Protein AF-M8BYV3-F1 (afdb_monomer_lite)

Organism: Aegilops tauschii (NCBI:txid37682)

Sequence (217 aa):
MEARWILVLAGGRVHLPELHNQEVLALTSEGLLVVLDWPRSTEVRLLNPLTRHLTQLPPLTALVSHQGNDGLLFTAAFDTHFPAWGSGVLSDDSTVVLSFNRLNILGMAKPGDGHWTVLKFRNPLRTASSMVAGRFYCATIDGVMVLEDQPPRLELAARLPMPVSPMADTVHLMNSAGELLLVHRRFSRHHDNNNMANRRALGSNMCGYMATALAFL

pLDDT: mean 76.91, std 17.54, range [32.66, 95.62]

Structure (mmCIF, N/CA/C/O backbone):
data_AF-M8BYV3-F1
#
_entry.id   AF-M8BYV3-F1
#
loop_
_atom_site.group_PDB
_atom_site.id
_atom_site.type_symbol
_atom_site.label_atom_id
_atom_site.label_alt_id
_atom_site.label_comp_id
_atom_site.label_asym_id
_atom_site.label_entity_id
_atom_site.label_seq_id
_atom_site.pdbx_PDB_ins_code
_atom_site.Cartn_x
_atom_site.Cartn_y
_atom_site.Cartn_z
_atom_site.occupancy
_atom_site.B_iso_or_equiv
_atom_site.auth_seq_id
_atom_site.auth_comp_id
_atom_site.auth_asym_id
_atom_site.auth_atom_id
_atom_site.pdbx_PDB_model_num
ATOM 1 N N . MET A 1 1 ? -15.064 28.095 4.534 1.00 34.09 1 MET A N 1
ATOM 2 C CA . MET A 1 1 ? -15.367 27.402 3.264 1.00 34.09 1 MET A CA 1
ATOM 3 C C . MET A 1 1 ? -15.363 25.916 3.567 1.00 34.09 1 MET A C 1
ATOM 5 O O . MET A 1 1 ? -14.318 25.417 3.954 1.00 34.09 1 MET A O 1
ATOM 9 N N . GLU A 1 2 ? -16.507 25.236 3.491 1.00 39.81 2 GLU A N 1
ATOM 10 C CA . GLU A 1 2 ? -16.552 23.776 3.643 1.00 39.81 2 GLU A CA 1
ATOM 11 C C . GLU A 1 2 ? -16.115 23.126 2.328 1.00 39.81 2 GLU A C 1
ATOM 13 O O . GLU A 1 2 ? -16.750 23.324 1.290 1.00 39.81 2 GLU A O 1
ATOM 18 N N . ALA A 1 3 ? -15.016 22.374 2.356 1.00 42.97 3 ALA A N 1
ATOM 19 C CA . ALA A 1 3 ? -14.646 21.521 1.238 1.00 42.97 3 ALA A CA 1
ATOM 20 C C . ALA A 1 3 ? -15.658 20.367 1.149 1.00 42.97 3 ALA A C 1
ATOM 22 O O . ALA A 1 3 ? -15.855 19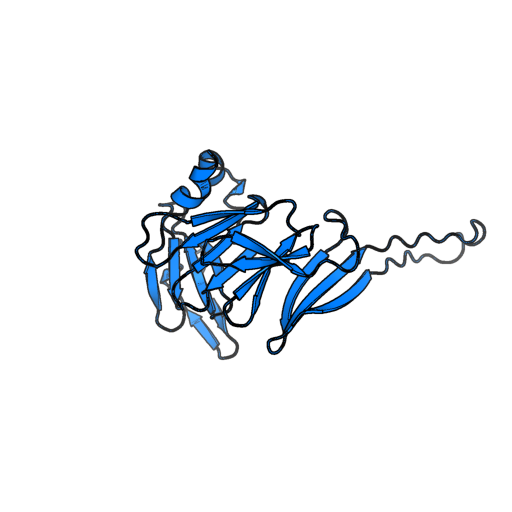.624 2.110 1.00 42.97 3 ALA A O 1
ATOM 23 N N . ARG A 1 4 ? -16.328 20.232 -0.000 1.00 49.72 4 ARG A N 1
ATOM 24 C CA . ARG A 1 4 ? -17.177 19.076 -0.316 1.00 49.72 4 ARG A CA 1
ATOM 25 C C . ARG A 1 4 ? -16.373 18.095 -1.157 1.00 49.72 4 ARG A C 1
ATOM 27 O O . ARG A 1 4 ? -16.025 18.410 -2.294 1.00 49.72 4 ARG A O 1
ATOM 34 N N . TRP A 1 5 ? -16.104 16.913 -0.613 1.00 56.62 5 TRP A N 1
ATOM 35 C CA . TRP A 1 5 ? -15.426 15.848 -1.343 1.00 56.62 5 TRP A CA 1
ATOM 36 C C . TRP A 1 5 ? -16.393 15.175 -2.320 1.00 56.62 5 TRP A C 1
ATOM 38 O O . TRP A 1 5 ? -17.431 14.634 -1.932 1.00 56.62 5 TRP A O 1
ATOM 48 N N . ILE A 1 6 ? -16.051 15.235 -3.607 1.00 58.34 6 ILE A N 1
ATOM 49 C CA . ILE A 1 6 ? -16.755 14.539 -4.682 1.00 58.34 6 ILE A CA 1
ATOM 50 C C . ILE A 1 6 ? -15.774 13.544 -5.286 1.00 58.34 6 ILE A C 1
ATOM 52 O O . ILE A 1 6 ? -14.791 13.950 -5.907 1.00 58.34 6 ILE A O 1
ATOM 56 N N . LEU A 1 7 ? -16.057 12.252 -5.142 1.00 65.62 7 LEU A N 1
ATOM 57 C CA . LEU A 1 7 ? -15.332 11.229 -5.886 1.00 65.62 7 LEU A CA 1
ATOM 58 C C . LEU A 1 7 ? -15.907 11.180 -7.307 1.00 65.62 7 LEU A C 1
ATOM 60 O O . LEU A 1 7 ? -17.115 10.999 -7.486 1.00 65.62 7 LEU A O 1
ATOM 64 N N . VAL A 1 8 ? -15.057 11.383 -8.314 1.00 62.09 8 VAL A N 1
ATOM 65 C CA . VAL A 1 8 ? -15.435 11.241 -9.725 1.00 62.09 8 VAL A CA 1
ATOM 66 C C . VAL A 1 8 ? -15.041 9.840 -10.169 1.00 62.09 8 VAL A C 1
ATOM 68 O O . VAL A 1 8 ? -13.861 9.546 -10.336 1.00 62.09 8 VAL A O 1
ATOM 71 N N . LEU A 1 9 ? -16.037 8.977 -10.343 1.00 61.75 9 LEU A N 1
ATOM 72 C CA . LEU A 1 9 ? -15.875 7.656 -10.944 1.00 61.75 9 LEU A CA 1
ATOM 73 C C . LEU A 1 9 ? -16.322 7.726 -12.409 1.00 61.75 9 LEU A C 1
ATOM 75 O O . LEU A 1 9 ? -17.094 8.612 -12.780 1.00 61.75 9 LEU A O 1
ATOM 79 N N . ALA A 1 10 ? -15.891 6.775 -13.242 1.00 55.88 10 ALA A N 1
ATOM 80 C CA . ALA A 1 10 ? -16.211 6.741 -14.676 1.00 55.88 10 ALA A CA 1
ATOM 81 C C . ALA A 1 10 ? -17.729 6.739 -15.003 1.00 55.88 10 ALA A C 1
ATOM 83 O O . ALA A 1 10 ? -18.099 6.940 -16.155 1.00 55.88 10 ALA A O 1
ATOM 84 N N . GLY A 1 11 ? -18.607 6.560 -14.005 1.00 59.50 11 GLY A N 1
ATOM 85 C CA . GLY A 1 11 ? -20.068 6.598 -14.135 1.00 59.50 11 GLY A CA 1
ATOM 86 C C . GLY A 1 11 ? -20.791 7.720 -13.372 1.00 59.50 11 GLY A C 1
ATOM 87 O O . GLY A 1 11 ? -22.019 7.722 -13.363 1.00 59.50 11 GLY A O 1
ATOM 88 N N . GLY A 1 12 ? -20.094 8.660 -12.716 1.00 67.06 12 GLY A N 1
ATOM 89 C CA . GLY A 1 12 ? -20.755 9.774 -12.022 1.00 67.06 12 GLY A CA 1
ATOM 90 C C . GLY A 1 12 ? -20.007 10.354 -10.818 1.00 67.06 12 GLY A C 1
ATOM 91 O O . GLY A 1 12 ? -18.874 9.988 -10.510 1.00 67.06 12 GLY A O 1
ATOM 92 N N . ARG A 1 13 ? -20.667 11.298 -10.135 1.00 74.94 13 ARG A N 1
ATOM 93 C CA . ARG A 1 13 ? -20.173 11.974 -8.925 1.00 74.94 13 ARG A CA 1
ATOM 94 C C . ARG A 1 13 ? -20.798 11.346 -7.681 1.00 74.94 13 ARG A C 1
ATOM 96 O O . ARG A 1 13 ? -22.019 11.362 -7.552 1.00 74.94 13 ARG A O 1
ATOM 103 N N . VAL A 1 14 ? -19.975 10.862 -6.754 1.00 75.31 14 VAL A N 1
ATOM 104 C CA . VAL A 1 14 ? -20.431 10.353 -5.452 1.00 75.31 14 VAL A CA 1
ATOM 105 C C . VAL A 1 14 ? -20.110 11.380 -4.371 1.00 75.31 14 VAL A C 1
ATOM 107 O O . VAL A 1 14 ? -18.967 11.816 -4.238 1.00 75.31 14 VAL A O 1
ATOM 110 N N . HIS A 1 15 ? -21.129 11.781 -3.609 1.00 80.94 15 HIS A N 1
ATOM 111 C CA . HIS A 1 15 ? -20.962 12.633 -2.435 1.00 80.94 15 HIS A CA 1
ATOM 112 C C . HIS A 1 15 ? -20.702 11.764 -1.201 1.00 80.94 15 HIS A C 1
ATOM 114 O O . HIS A 1 15 ? -21.543 10.927 -0.861 1.00 80.94 15 HIS A O 1
ATOM 120 N N . LEU A 1 16 ? -19.571 11.997 -0.534 1.00 83.19 16 LEU A N 1
ATOM 121 C CA . LEU A 1 16 ? -19.100 11.214 0.611 1.00 83.19 16 LEU A CA 1
ATOM 122 C C . LEU A 1 16 ? -19.032 12.101 1.864 1.00 83.19 16 LEU A C 1
ATOM 124 O O . LEU A 1 16 ? -17.994 12.717 2.120 1.00 83.19 16 LEU A O 1
ATOM 128 N N . PRO A 1 17 ? -20.133 12.233 2.631 1.00 83.31 17 PRO A N 1
ATOM 129 C CA . PRO A 1 17 ? -20.126 13.015 3.868 1.00 83.31 17 PRO A CA 1
ATOM 130 C C . PRO A 1 17 ? -19.180 12.437 4.932 1.00 83.31 17 PRO A C 1
ATOM 132 O O . PRO A 1 17 ? -18.725 13.178 5.795 1.00 83.31 17 PRO A O 1
ATOM 135 N N . GLU A 1 18 ? -18.846 11.147 4.857 1.00 84.88 18 GLU A N 1
ATOM 136 C CA . GLU A 1 18 ? -17.926 10.459 5.770 1.00 84.88 18 GLU A CA 1
ATOM 137 C C . GLU A 1 18 ? -16.500 11.024 5.698 1.00 84.88 18 GLU A C 1
ATOM 139 O O . GLU A 1 18 ? -15.760 10.942 6.672 1.00 84.88 18 GLU A O 1
ATOM 144 N N . LEU A 1 19 ? -16.133 11.649 4.571 1.00 82.19 19 LEU A N 1
ATOM 145 C CA . LEU A 1 19 ? -14.841 12.317 4.390 1.00 82.19 19 LEU A CA 1
ATOM 146 C C . LEU A 1 19 ? -14.790 13.714 5.023 1.00 82.19 19 LEU A C 1
ATOM 148 O O . LEU A 1 19 ? -13.771 14.402 4.950 1.00 82.19 19 LEU A O 1
ATOM 152 N N . HIS A 1 20 ? -15.891 14.187 5.610 1.00 81.50 20 HIS A N 1
ATOM 153 C CA . HIS A 1 20 ? -15.906 15.482 6.271 1.00 81.50 20 HIS A CA 1
ATOM 154 C C . HIS A 1 20 ? -14.984 15.446 7.501 1.00 81.50 20 HIS A C 1
ATOM 156 O O . HIS A 1 20 ? -15.249 14.735 8.467 1.00 81.50 20 HIS A O 1
ATOM 162 N N . ASN A 1 21 ? -13.911 16.242 7.466 1.00 77.62 21 ASN A N 1
ATOM 163 C CA . ASN A 1 21 ? -12.816 16.239 8.447 1.00 77.62 21 ASN A CA 1
ATOM 164 C C . ASN A 1 21 ? -12.007 14.933 8.503 1.00 77.62 21 ASN A C 1
ATOM 166 O O . ASN A 1 21 ? -11.482 14.596 9.562 1.00 77.62 21 ASN A O 1
ATOM 170 N N . GLN A 1 22 ? -11.921 14.203 7.391 1.00 84.88 22 GLN A N 1
ATOM 171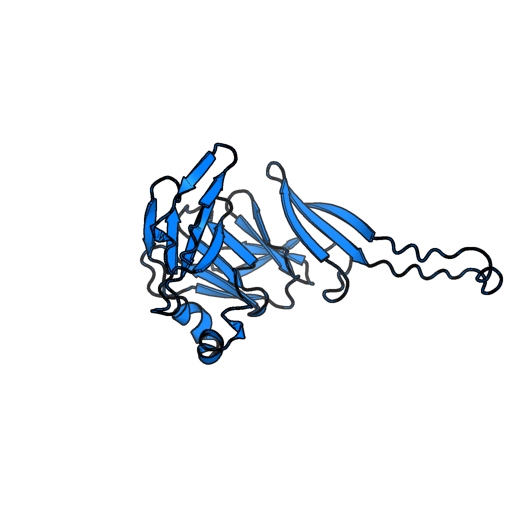 C CA . GLN A 1 22 ? -10.987 13.090 7.252 1.00 84.88 22 GLN A CA 1
ATOM 172 C C . GLN A 1 22 ? -9.979 13.366 6.149 1.00 84.88 22 GLN A C 1
ATOM 174 O O . GLN A 1 22 ? -10.305 13.971 5.127 1.00 84.88 22 GLN A O 1
ATOM 179 N N . GLU A 1 23 ? -8.773 12.858 6.356 1.00 85.06 23 GLU A N 1
ATOM 180 C CA . GLU A 1 23 ? -7.712 12.844 5.361 1.00 85.06 23 GLU A CA 1
ATOM 181 C C . GLU A 1 23 ? -7.754 11.525 4.592 1.00 85.06 23 GLU A C 1
ATOM 183 O O . GLU A 1 23 ? -7.869 10.448 5.178 1.00 85.06 23 GLU A O 1
ATOM 188 N N . VAL A 1 24 ? -7.655 11.586 3.266 1.00 86.81 24 VAL A N 1
ATOM 189 C CA . VAL A 1 24 ? -7.555 10.377 2.440 1.00 86.81 24 VAL A CA 1
ATOM 190 C C . VAL A 1 24 ? -6.087 9.981 2.358 1.00 86.81 24 VAL A C 1
ATOM 192 O O . VAL A 1 24 ? -5.291 10.645 1.697 1.00 86.81 24 VAL A O 1
ATOM 195 N N . LEU A 1 25 ? -5.731 8.874 3.007 1.00 86.12 25 LEU A N 1
ATOM 196 C CA . LEU A 1 25 ? -4.388 8.310 2.931 1.00 86.12 25 LEU A CA 1
ATOM 197 C C . LEU A 1 25 ? -4.152 7.642 1.583 1.00 86.12 25 LEU A C 1
ATOM 199 O O . LEU A 1 25 ? -3.081 7.802 1.013 1.00 86.12 25 LEU A O 1
ATOM 203 N N . ALA A 1 26 ? -5.108 6.864 1.080 1.00 87.88 26 ALA A N 1
ATOM 204 C CA . ALA A 1 26 ? -4.880 6.058 -0.112 1.00 87.88 26 ALA A CA 1
ATOM 205 C C . ALA A 1 26 ? -6.174 5.719 -0.856 1.00 87.88 26 ALA A C 1
ATOM 207 O O . ALA A 1 26 ? -7.255 5.694 -0.266 1.00 87.88 26 ALA A O 1
ATOM 208 N N . LEU A 1 27 ? -6.036 5.399 -2.142 1.00 87.31 27 LEU A N 1
ATOM 209 C CA . LEU A 1 27 ? -7.061 4.752 -2.955 1.00 87.31 27 LEU A CA 1
ATOM 210 C C . LEU A 1 27 ? -6.519 3.384 -3.370 1.00 87.31 27 LEU A C 1
ATOM 212 O O . LEU A 1 27 ? -5.493 3.304 -4.050 1.00 87.31 27 LEU A O 1
ATOM 216 N N . THR A 1 28 ? -7.190 2.316 -2.954 1.00 88.38 28 THR A N 1
ATOM 217 C CA . THR A 1 28 ? -6.798 0.957 -3.330 1.00 88.38 28 THR A CA 1
ATOM 218 C C . THR A 1 28 ? -7.180 0.665 -4.784 1.00 88.38 28 THR A C 1
ATOM 220 O O . THR A 1 28 ? -8.052 1.323 -5.358 1.00 88.38 28 THR A O 1
ATOM 223 N N . SER A 1 29 ? -6.546 -0.337 -5.397 1.00 81.94 29 SER A N 1
ATOM 224 C CA . SER A 1 29 ? -6.902 -0.826 -6.742 1.00 81.94 29 SER A CA 1
ATOM 225 C C . SER A 1 29 ? -8.348 -1.305 -6.844 1.00 81.94 29 SER A C 1
ATOM 227 O O . SER A 1 29 ? -8.946 -1.242 -7.914 1.00 81.94 29 SER A O 1
ATOM 229 N N . GLU A 1 30 ? -8.917 -1.740 -5.725 1.00 85.00 30 GLU A N 1
ATOM 230 C CA . GLU A 1 30 ? -10.298 -2.203 -5.592 1.00 85.00 30 GLU A CA 1
ATOM 231 C C . GLU A 1 30 ? -11.292 -1.031 -5.497 1.00 85.00 30 GLU A C 1
ATOM 233 O O . GLU A 1 30 ? -12.502 -1.238 -5.422 1.00 85.00 30 GLU A O 1
ATOM 238 N N . GLY A 1 31 ? -10.802 0.214 -5.499 1.00 86.88 31 GLY A N 1
ATOM 239 C CA . GLY A 1 31 ? -11.626 1.417 -5.421 1.00 86.88 31 GLY A CA 1
ATOM 240 C C . GLY A 1 31 ? -12.065 1.783 -4.002 1.00 86.88 31 GLY A C 1
ATOM 241 O O . GLY A 1 31 ? -12.991 2.581 -3.841 1.00 86.88 31 GLY A O 1
ATOM 242 N N . LEU A 1 32 ? -11.425 1.218 -2.975 1.00 90.81 32 LEU A N 1
ATOM 243 C CA . LEU A 1 32 ? -11.679 1.556 -1.577 1.00 90.81 32 LEU A CA 1
ATOM 244 C C . LEU A 1 32 ? -10.795 2.726 -1.144 1.00 90.81 32 LEU A C 1
ATOM 246 O O . LEU A 1 32 ? -9.652 2.861 -1.580 1.00 90.81 32 LEU A O 1
ATOM 250 N N . LEU A 1 33 ? -11.319 3.574 -0.264 1.00 91.44 33 LEU A N 1
ATOM 251 C CA . LEU A 1 33 ? -10.583 4.704 0.292 1.00 91.44 33 LEU A CA 1
ATOM 252 C C .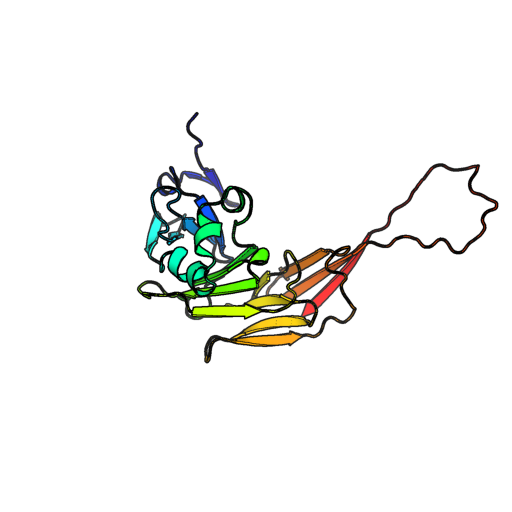 LEU A 1 33 ? -10.042 4.328 1.665 1.00 91.44 33 LEU A C 1
ATOM 254 O O . LEU A 1 33 ? -10.800 3.912 2.537 1.00 91.44 33 LEU A O 1
ATOM 258 N N . VAL A 1 34 ? -8.745 4.514 1.880 1.00 91.94 34 VAL A N 1
ATOM 259 C CA . VAL A 1 34 ? -8.164 4.451 3.221 1.00 91.94 34 VAL A CA 1
ATOM 260 C C . VAL A 1 34 ? -8.147 5.861 3.780 1.00 91.94 34 VAL A C 1
ATOM 262 O O . VAL A 1 34 ? -7.526 6.753 3.204 1.00 91.94 34 VAL A O 1
ATOM 265 N N . VAL A 1 35 ? -8.856 6.062 4.881 1.00 91.88 35 VAL A N 1
ATOM 266 C CA . VAL A 1 35 ? -9.127 7.375 5.463 1.00 91.88 35 VAL A CA 1
ATOM 267 C C . VAL A 1 35 ? -8.595 7.448 6.885 1.00 91.88 35 VAL A C 1
ATOM 269 O O . VAL A 1 35 ? -8.591 6.457 7.617 1.00 91.88 35 VAL A O 1
ATOM 272 N N . LEU A 1 36 ? -8.140 8.634 7.265 1.00 90.00 36 LEU A N 1
ATOM 273 C CA . LEU A 1 36 ? -7.565 8.946 8.560 1.00 90.00 36 LEU A CA 1
ATOM 274 C C . LEU A 1 36 ? -8.371 10.056 9.224 1.00 90.00 36 LEU A C 1
ATOM 276 O O . LEU A 1 36 ? -8.622 11.107 8.636 1.00 90.00 36 LEU A O 1
ATOM 280 N N . ASP A 1 37 ? -8.734 9.838 10.480 1.00 88.25 37 ASP A N 1
ATOM 281 C CA . ASP A 1 37 ? -9.417 10.838 11.298 1.00 88.25 37 ASP A CA 1
ATOM 282 C C . ASP A 1 37 ? -8.413 11.773 11.982 1.00 88.25 37 ASP A C 1
ATOM 284 O O . ASP A 1 37 ? -8.133 11.649 13.174 1.00 88.25 37 ASP A O 1
ATOM 288 N N . TRP A 1 38 ? -7.850 12.689 11.193 1.00 81.06 38 TRP A N 1
ATOM 289 C CA . TRP A 1 38 ? -6.848 13.678 11.596 1.00 81.06 38 TRP A CA 1
ATOM 290 C C . TRP A 1 38 ? -7.437 15.101 11.573 1.00 81.06 38 TRP A C 1
ATOM 292 O O . TRP A 1 38 ? -8.241 15.405 10.692 1.00 81.06 38 TRP A O 1
ATOM 302 N N . PRO A 1 39 ? -7.073 16.004 12.510 1.00 79.56 39 PRO A N 1
ATOM 303 C CA . PRO A 1 39 ? -6.117 15.850 13.615 1.00 79.56 39 PRO A CA 1
ATOM 304 C C . PRO A 1 39 ? -6.726 15.369 14.942 1.00 79.56 39 PRO A C 1
ATOM 306 O O . PRO A 1 39 ? -6.084 15.457 15.986 1.00 79.56 39 PRO A O 1
ATOM 309 N N . ARG A 1 40 ? -7.980 14.899 14.944 1.00 83.44 40 ARG A N 1
ATOM 310 C CA . ARG A 1 40 ? -8.698 14.534 16.182 1.00 83.44 40 ARG A CA 1
ATOM 311 C C . ARG A 1 40 ? -8.185 13.242 16.809 1.00 83.44 40 ARG A C 1
ATOM 313 O O . ARG A 1 40 ? -8.228 13.094 18.026 1.00 83.44 40 ARG A O 1
ATOM 320 N N . SER A 1 41 ? -7.751 12.301 15.979 1.00 86.81 41 SER A N 1
ATOM 321 C CA . SER A 1 41 ? -7.268 10.988 16.387 1.00 86.81 41 SER A CA 1
ATOM 322 C C . SER A 1 41 ? -6.223 10.476 15.387 1.00 86.81 41 SER A C 1
ATOM 324 O O . SER A 1 41 ? -5.733 11.220 14.538 1.00 86.81 41 SER A O 1
ATOM 326 N N . THR A 1 42 ? -5.865 9.196 15.487 1.00 88.12 42 THR A N 1
ATOM 327 C CA . THR A 1 42 ? -5.070 8.511 14.456 1.00 88.12 42 THR A CA 1
ATOM 328 C C . THR A 1 42 ? -5.768 7.253 13.949 1.00 88.12 42 THR A C 1
ATOM 330 O O . THR A 1 42 ? -5.123 6.346 13.431 1.00 88.12 42 THR A O 1
ATOM 333 N N . GLU A 1 43 ? -7.093 7.198 14.100 1.00 91.31 43 GLU A N 1
ATOM 334 C CA . GLU A 1 43 ? -7.918 6.081 13.650 1.00 91.31 43 GLU A CA 1
ATOM 335 C C . GLU A 1 43 ? -7.891 5.974 12.125 1.00 91.31 43 GLU A C 1
ATOM 337 O O . GLU A 1 43 ? -8.185 6.941 11.413 1.00 91.31 43 GLU A O 1
ATOM 342 N N . VAL A 1 44 ? -7.569 4.777 11.635 1.00 92.88 44 VAL A N 1
ATOM 343 C CA . VAL A 1 44 ? -7.565 4.457 10.208 1.00 92.88 44 VAL A CA 1
ATOM 344 C C . VAL A 1 44 ? -8.802 3.634 9.892 1.00 92.88 44 VAL A C 1
ATOM 346 O O . VAL A 1 44 ? -9.139 2.681 10.596 1.00 92.88 44 VAL A O 1
ATOM 349 N N . ARG A 1 45 ? -9.494 3.994 8.813 1.00 94.00 45 ARG A N 1
ATOM 350 C CA . ARG A 1 45 ? -10.663 3.261 8.330 1.00 94.00 45 ARG A CA 1
ATOM 351 C C . ARG A 1 45 ? -10.548 2.972 6.843 1.00 94.00 45 ARG A C 1
ATOM 353 O O . ARG A 1 45 ? -9.981 3.752 6.085 1.00 94.00 45 ARG A O 1
ATOM 360 N N . LEU A 1 46 ? -11.124 1.854 6.431 1.00 93.94 46 LEU A N 1
ATOM 361 C CA . LEU A 1 46 ? -11.359 1.511 5.037 1.00 93.94 46 LEU A CA 1
ATOM 362 C C . LEU A 1 46 ? -12.812 1.853 4.697 1.00 93.94 46 LEU A C 1
ATOM 364 O O . LEU A 1 46 ? -13.739 1.266 5.259 1.00 93.94 46 LEU A O 1
ATOM 368 N N . LEU A 1 47 ? -13.003 2.817 3.803 1.00 93.00 47 LEU A N 1
ATOM 369 C CA . LEU A 1 47 ? -14.293 3.278 3.310 1.00 93.00 47 LEU A CA 1
ATOM 370 C C . LEU A 1 47 ? -14.565 2.674 1.933 1.00 93.00 47 LEU A C 1
ATOM 372 O O . LEU A 1 47 ? -13.826 2.910 0.977 1.00 93.00 47 LEU A O 1
ATOM 376 N N . ASN A 1 48 ? -15.680 1.961 1.809 1.00 91.94 48 ASN A N 1
ATOM 377 C CA . ASN A 1 48 ? -16.242 1.629 0.507 1.00 91.94 48 ASN A CA 1
ATOM 378 C C . ASN A 1 48 ? -17.108 2.807 0.025 1.00 91.94 48 ASN A C 1
ATOM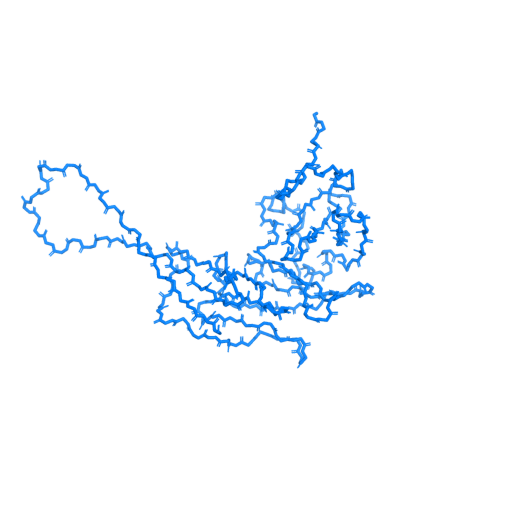 380 O O . ASN A 1 48 ? -18.161 3.055 0.614 1.00 91.94 48 ASN A O 1
ATOM 384 N N . PRO A 1 49 ? -16.721 3.538 -1.036 1.00 88.56 49 PRO A N 1
ATOM 385 C CA . PRO A 1 49 ? -17.452 4.731 -1.462 1.00 88.56 49 PRO A CA 1
ATOM 386 C C . PRO A 1 49 ? -18.838 4.422 -2.049 1.00 88.56 49 PRO A C 1
ATOM 388 O O . PRO A 1 49 ? -19.688 5.309 -2.101 1.00 88.56 49 PRO A O 1
ATOM 391 N N . LEU A 1 50 ? -19.085 3.183 -2.491 1.00 88.25 50 LEU A N 1
ATOM 392 C CA . LEU A 1 50 ? -20.364 2.768 -3.071 1.00 88.25 50 LEU A CA 1
ATOM 393 C C . LEU A 1 50 ? -21.362 2.348 -1.991 1.00 88.25 50 LEU A C 1
ATOM 395 O O . LEU A 1 50 ? -22.521 2.753 -2.033 1.00 88.25 50 LEU A O 1
ATOM 399 N N . THR A 1 51 ? -20.915 1.558 -1.013 1.00 90.38 51 THR A N 1
ATOM 400 C CA . THR A 1 51 ? -21.779 1.066 0.075 1.00 90.38 51 THR A CA 1
ATOM 401 C C . THR A 1 51 ? -21.774 1.971 1.302 1.00 90.38 51 THR A C 1
ATOM 403 O O . THR A 1 51 ? -22.607 1.796 2.187 1.00 90.38 51 THR A O 1
ATOM 406 N N . ARG A 1 52 ? -20.838 2.927 1.368 1.00 89.56 52 ARG A N 1
ATOM 407 C CA . ARG A 1 52 ? -20.545 3.783 2.531 1.00 89.56 52 ARG A CA 1
ATOM 408 C C . ARG A 1 52 ? -20.143 3.011 3.787 1.00 89.56 52 ARG A C 1
ATOM 410 O O . ARG A 1 52 ? -20.135 3.559 4.885 1.00 89.56 52 ARG A O 1
ATOM 417 N N . HIS A 1 53 ? -19.803 1.734 3.635 1.00 91.81 53 HIS A N 1
ATOM 418 C CA . HIS A 1 53 ? -19.362 0.908 4.744 1.00 91.81 53 HIS A CA 1
ATOM 419 C C . HIS A 1 53 ? -17.967 1.340 5.202 1.00 91.81 53 HIS A C 1
ATOM 421 O O . HIS A 1 53 ? -17.062 1.493 4.378 1.00 91.81 53 HIS A O 1
ATOM 427 N N . LEU A 1 54 ? -17.806 1.506 6.514 1.00 92.50 54 LEU A N 1
ATOM 428 C CA . LEU A 1 54 ? -16.549 1.852 7.165 1.00 92.50 54 LEU A CA 1
ATOM 429 C C . LEU A 1 54 ? -16.061 0.662 7.978 1.00 92.50 54 LEU A C 1
ATOM 431 O O . LEU A 1 54 ? -16.768 0.161 8.846 1.00 92.50 54 LEU A O 1
ATOM 435 N N . THR A 1 55 ? -14.825 0.257 7.722 1.00 94.19 55 THR A N 1
ATOM 436 C CA . THR A 1 55 ? -14.179 -0.841 8.439 1.00 94.19 55 THR A CA 1
ATOM 437 C C . THR A 1 55 ? -12.975 -0.301 9.189 1.00 94.19 55 THR A C 1
ATOM 439 O O . THR A 1 55 ? -12.156 0.398 8.598 1.00 94.19 55 THR A O 1
ATOM 442 N N . GLN A 1 56 ? -12.872 -0.579 10.487 1.00 95.19 56 GLN A N 1
ATOM 443 C CA . GLN A 1 56 ? -11.741 -0.111 11.287 1.00 95.19 56 GLN A CA 1
ATOM 444 C C . GLN A 1 56 ? -10.487 -0.943 11.015 1.00 95.19 56 GLN A C 1
ATOM 446 O O . GLN A 1 56 ? -10.552 -2.166 10.889 1.00 95.19 56 GLN A O 1
ATOM 451 N N . LEU A 1 57 ? -9.357 -0.249 10.946 1.00 95.62 57 LEU A N 1
ATOM 452 C CA . LEU A 1 57 ? -8.008 -0.799 10.896 1.00 95.62 57 LEU A CA 1
ATOM 453 C C . LEU A 1 57 ? -7.246 -0.320 12.141 1.00 95.62 57 LEU A C 1
ATOM 455 O O . LEU A 1 57 ? -7.690 0.637 12.785 1.00 95.62 57 LEU A O 1
ATOM 459 N N . PRO A 1 58 ? -6.103 -0.937 12.493 1.00 95.25 58 PRO A N 1
ATOM 460 C CA . PRO A 1 58 ? -5.303 -0.436 13.598 1.00 95.25 58 PRO A CA 1
ATOM 461 C C . PRO A 1 58 ? -4.910 1.037 13.370 1.00 95.25 58 PRO A C 1
ATOM 463 O O . PRO A 1 58 ? -4.709 1.462 12.225 1.00 95.25 58 PRO A O 1
ATOM 466 N N . PRO A 1 59 ? -4.765 1.840 14.436 1.00 92.06 59 PRO A N 1
ATOM 467 C CA . PRO A 1 59 ? -4.480 3.262 14.304 1.00 92.06 59 PRO A CA 1
ATOM 468 C C . PRO A 1 59 ? -3.126 3.497 13.626 1.00 92.06 59 PRO A C 1
ATOM 470 O O . PRO A 1 59 ? -2.203 2.684 13.723 1.00 92.06 59 PRO A O 1
ATOM 473 N N . LEU A 1 60 ? -2.980 4.632 12.943 1.00 88.06 60 LEU A N 1
ATOM 474 C CA . LEU A 1 60 ? -1.764 4.964 12.200 1.00 88.06 60 LEU A CA 1
ATOM 475 C C . LEU A 1 60 ? -0.557 5.126 13.133 1.00 88.06 60 LEU A C 1
ATOM 477 O O . LEU A 1 60 ? 0.563 4.798 12.751 1.00 88.06 60 LEU A O 1
ATOM 481 N N . THR A 1 61 ? -0.777 5.559 14.376 1.00 85.88 61 THR A N 1
ATOM 482 C CA . THR A 1 61 ? 0.254 5.550 15.427 1.00 85.88 61 THR A CA 1
ATOM 483 C C . THR A 1 61 ? 0.879 4.174 15.583 1.00 85.88 61 THR A C 1
ATOM 485 O O . THR A 1 61 ? 2.094 4.067 15.499 1.00 85.88 61 THR A O 1
ATOM 488 N N . ALA A 1 62 ? 0.093 3.098 15.662 1.00 86.19 62 ALA A N 1
ATOM 489 C CA . ALA A 1 62 ? 0.637 1.745 15.788 1.00 86.19 62 ALA A CA 1
ATOM 490 C C . ALA A 1 62 ? 1.557 1.340 14.613 1.00 86.19 62 ALA A C 1
ATOM 492 O O . ALA A 1 62 ? 2.445 0.508 14.796 1.00 86.19 62 ALA A O 1
ATOM 493 N N . LEU A 1 63 ? 1.394 1.946 13.429 1.00 85.56 63 LEU A N 1
ATOM 494 C CA . LEU A 1 63 ? 2.287 1.754 12.282 1.00 85.56 63 LEU A CA 1
ATOM 495 C C . LEU A 1 63 ? 3.587 2.569 12.405 1.00 85.56 63 LEU A C 1
ATOM 497 O O . LEU A 1 63 ? 4.675 2.057 12.135 1.00 85.56 63 LEU A O 1
ATOM 501 N N . VAL A 1 64 ? 3.488 3.843 12.801 1.00 78.38 64 VAL A N 1
ATOM 502 C CA . VAL A 1 64 ? 4.617 4.796 12.814 1.00 78.38 64 VAL A CA 1
ATOM 503 C C . VAL A 1 64 ? 5.456 4.695 14.102 1.00 78.38 64 VAL A C 1
ATOM 505 O O . VAL A 1 64 ? 6.684 4.829 14.052 1.00 78.38 64 VAL A O 1
ATOM 508 N N . SER A 1 65 ? 4.834 4.359 15.236 1.00 72.19 65 SER A N 1
ATOM 509 C CA . SER A 1 65 ? 5.481 4.162 16.543 1.00 72.19 65 SER A CA 1
ATOM 510 C C . SER A 1 65 ? 6.478 3.018 16.557 1.00 72.19 65 SER A C 1
ATOM 512 O O . SER A 1 65 ? 7.454 3.061 17.304 1.00 72.19 65 SER A O 1
ATOM 514 N N . HIS A 1 66 ? 6.326 2.036 15.664 1.00 63.53 66 HIS A N 1
ATOM 515 C CA . HIS A 1 66 ? 7.296 0.952 15.514 1.00 63.53 66 HIS A CA 1
ATOM 516 C C . HIS A 1 66 ? 8.722 1.459 15.204 1.00 63.53 66 HIS A C 1
ATOM 518 O O . HIS A 1 66 ? 9.688 0.705 15.305 1.00 63.53 66 HIS A O 1
ATOM 524 N N . GLN A 1 67 ? 8.883 2.724 14.797 1.00 60.00 67 GLN A N 1
ATOM 525 C CA . GLN A 1 67 ? 10.174 3.358 14.515 1.00 60.00 67 GLN A CA 1
ATOM 526 C C . GLN A 1 67 ? 10.600 4.432 15.533 1.00 60.00 67 GLN A C 1
ATOM 528 O O . GLN A 1 67 ? 11.612 5.084 15.298 1.00 60.00 67 GLN A O 1
ATOM 533 N N . GLY A 1 68 ? 9.859 4.660 16.628 1.00 60.22 68 GLY A N 1
ATOM 534 C CA . GLY A 1 68 ? 10.101 5.822 17.504 1.00 60.22 68 GLY A CA 1
ATOM 535 C C . GLY A 1 68 ? 9.861 7.161 16.790 1.00 60.22 68 GLY A C 1
ATOM 536 O O . GLY A 1 68 ? 10.381 8.198 17.192 1.00 60.22 68 GLY A O 1
ATOM 537 N N . ASN A 1 69 ? 9.081 7.125 15.707 1.00 63.06 69 ASN A N 1
ATOM 538 C CA . ASN A 1 69 ? 8.804 8.247 14.816 1.00 63.06 69 ASN A CA 1
ATOM 539 C C . ASN A 1 69 ? 7.511 8.987 15.193 1.00 63.06 69 ASN A C 1
ATOM 541 O O . ASN A 1 69 ? 6.946 9.691 14.361 1.00 63.06 69 ASN A O 1
ATOM 545 N N . ASP A 1 70 ? 7.042 8.854 16.435 1.00 63.41 70 ASP A N 1
ATOM 546 C CA . ASP A 1 70 ? 5.777 9.439 16.907 1.00 63.41 70 ASP A CA 1
ATOM 547 C C . ASP A 1 70 ? 5.714 10.947 16.672 1.00 63.41 70 ASP A C 1
ATOM 549 O O . ASP A 1 70 ? 4.681 11.481 16.277 1.00 63.41 70 ASP A O 1
ATOM 553 N N . GLY A 1 71 ? 6.856 11.627 16.816 1.00 60.47 71 GLY A N 1
ATOM 554 C CA . GLY A 1 71 ? 6.974 13.055 16.539 1.00 60.47 71 GLY A CA 1
ATOM 555 C C . GLY A 1 71 ? 6.647 13.430 15.091 1.00 60.47 71 GLY A C 1
ATOM 556 O O . GLY A 1 71 ? 6.138 14.524 14.867 1.00 60.47 71 GLY A O 1
ATOM 557 N N . LEU A 1 72 ? 6.872 12.536 14.113 1.00 64.62 72 LEU A N 1
ATOM 558 C CA . LEU A 1 72 ? 6.594 12.809 12.697 1.00 64.62 72 LEU A CA 1
ATOM 559 C C . LEU A 1 72 ? 5.103 13.020 12.429 1.00 64.62 72 LEU A C 1
ATOM 561 O O . LEU A 1 72 ? 4.782 13.841 11.571 1.00 64.62 72 LEU A O 1
ATOM 565 N N . LEU A 1 73 ? 4.222 12.345 13.178 1.00 63.34 73 LEU A N 1
ATOM 566 C CA . LEU A 1 73 ? 2.767 12.501 13.064 1.00 63.34 73 LEU A CA 1
ATOM 567 C C . LEU A 1 73 ? 2.306 13.919 13.418 1.00 63.34 73 LEU A C 1
ATOM 569 O O . LEU A 1 73 ? 1.345 14.409 12.848 1.00 63.34 73 LEU A O 1
ATOM 573 N N . PHE A 1 74 ? 3.020 14.596 14.319 1.00 63.22 74 PHE A N 1
ATOM 574 C CA . PHE A 1 74 ? 2.663 15.925 14.824 1.00 63.22 74 PHE A CA 1
ATOM 575 C C . PHE A 1 74 ? 3.497 17.054 14.205 1.00 63.22 74 PHE A C 1
ATOM 577 O O . PHE A 1 74 ? 3.435 18.199 14.653 1.00 63.22 74 PHE A O 1
ATOM 584 N N . THR A 1 75 ? 4.305 16.749 13.187 1.00 61.56 75 THR A N 1
ATOM 585 C CA . THR A 1 75 ? 5.045 17.771 12.438 1.00 61.56 75 THR A CA 1
ATOM 586 C C . THR A 1 75 ? 4.249 18.251 11.230 1.00 61.56 75 THR A C 1
ATOM 588 O O . THR A 1 75 ? 3.490 17.487 10.641 1.00 61.56 75 THR A O 1
ATOM 591 N N . ALA A 1 76 ? 4.525 19.472 10.759 1.00 50.31 76 ALA A N 1
ATOM 592 C CA . ALA A 1 76 ? 4.011 19.980 9.479 1.00 50.31 76 ALA A CA 1
ATOM 593 C C . ALA A 1 76 ? 4.376 19.085 8.273 1.00 50.31 76 ALA A C 1
ATOM 595 O O . ALA A 1 76 ? 3.819 19.245 7.185 1.00 50.31 76 ALA A O 1
ATOM 596 N N . ALA A 1 77 ? 5.310 18.137 8.449 1.00 50.84 77 ALA A N 1
ATOM 597 C CA . ALA A 1 77 ? 5.567 17.111 7.458 1.00 50.84 77 ALA A CA 1
ATOM 598 C C . ALA A 1 77 ? 4.336 16.217 7.267 1.00 50.84 77 ALA A C 1
ATOM 600 O O . ALA A 1 77 ? 4.022 15.912 6.129 1.00 50.84 77 ALA A O 1
ATOM 601 N N . PHE A 1 78 ? 3.590 15.858 8.314 1.00 57.00 78 PHE A N 1
ATOM 602 C CA . PHE A 1 78 ? 2.410 15.001 8.187 1.00 57.00 78 PHE A CA 1
ATOM 603 C C . PHE A 1 78 ? 1.364 15.593 7.227 1.00 57.00 78 PHE A C 1
ATOM 605 O O . PHE A 1 78 ? 1.015 14.944 6.241 1.00 57.00 78 PHE A O 1
ATOM 612 N N . ASP A 1 79 ? 1.022 16.875 7.407 1.00 52.59 79 ASP A N 1
ATOM 613 C CA . ASP A 1 79 ? 0.071 17.624 6.564 1.00 52.59 79 ASP A CA 1
ATOM 614 C C . ASP A 1 79 ? 0.536 17.809 5.104 1.00 52.59 79 ASP A C 1
ATOM 616 O O . ASP A 1 79 ? -0.244 18.186 4.233 1.00 52.59 79 ASP A O 1
ATOM 620 N N . THR A 1 80 ? 1.817 17.570 4.804 1.00 52.31 80 THR A N 1
ATOM 621 C CA . THR A 1 80 ? 2.391 17.810 3.468 1.00 52.31 80 THR A CA 1
ATOM 622 C C . THR A 1 80 ? 3.059 16.581 2.839 1.00 52.31 80 THR A C 1
ATOM 624 O O . THR A 1 80 ? 3.515 16.661 1.695 1.00 52.31 80 THR A O 1
ATOM 627 N N . HIS A 1 81 ? 3.177 15.453 3.554 1.00 54.78 81 HIS A N 1
ATOM 628 C CA . HIS A 1 81 ? 4.113 14.385 3.173 1.00 54.78 81 HIS A CA 1
ATOM 629 C C . HIS A 1 81 ? 3.522 12.991 2.968 1.00 54.78 81 HIS A C 1
ATOM 631 O O . HIS A 1 81 ? 4.246 12.200 2.356 1.00 54.78 81 HIS A O 1
ATOM 637 N N . PHE A 1 82 ? 2.286 12.664 3.377 1.00 56.28 82 PHE A N 1
ATOM 638 C CA . PHE A 1 82 ? 1.817 11.274 3.233 1.00 56.28 82 PHE A CA 1
ATOM 639 C C . PHE A 1 82 ? 0.321 11.058 2.939 1.00 56.28 82 PHE A C 1
ATOM 641 O O . PHE A 1 82 ? -0.399 10.540 3.788 1.00 56.28 82 PHE A O 1
ATOM 648 N N . PRO A 1 83 ? -0.128 11.220 1.686 1.00 68.12 83 PRO A N 1
ATOM 649 C CA . PRO A 1 83 ? -0.906 10.145 1.089 1.00 68.12 83 PRO A CA 1
ATOM 650 C C . PRO A 1 83 ? 0.026 8.926 0.924 1.00 68.12 83 PRO A C 1
ATOM 652 O O . PRO A 1 83 ? 1.168 9.064 0.470 1.00 68.12 83 PRO A O 1
ATOM 655 N N . ALA A 1 84 ? -0.405 7.738 1.344 1.00 70.25 84 ALA A N 1
ATOM 656 C CA . ALA A 1 84 ? 0.302 6.497 1.056 1.00 70.25 84 ALA A CA 1
ATOM 657 C C . ALA A 1 84 ? 0.565 6.412 -0.454 1.00 70.25 84 ALA A C 1
ATOM 659 O O . ALA A 1 84 ? -0.301 6.695 -1.281 1.00 70.25 84 ALA A O 1
ATOM 660 N N . TRP A 1 85 ? 1.790 6.047 -0.823 1.00 75.56 85 TRP A N 1
ATOM 661 C CA . TRP A 1 85 ? 2.203 6.047 -2.229 1.00 75.56 85 TRP A CA 1
ATOM 662 C C . TRP A 1 85 ? 1.729 4.812 -2.988 1.00 75.56 85 TRP A C 1
ATOM 664 O O . TRP A 1 85 ? 1.721 4.806 -4.218 1.00 75.56 85 TRP A O 1
ATOM 674 N N . GLY A 1 86 ? 1.360 3.783 -2.234 1.00 84.56 86 GLY A N 1
ATOM 675 C CA . GLY A 1 86 ? 0.775 2.553 -2.717 1.00 84.56 86 GLY A CA 1
ATOM 676 C C . GLY A 1 86 ? -0.172 1.992 -1.681 1.00 84.56 86 GLY A C 1
ATOM 677 O O . GLY A 1 86 ? 0.076 2.102 -0.478 1.00 84.56 86 GLY A O 1
ATOM 678 N N . SER A 1 87 ? -1.232 1.365 -2.163 1.00 90.50 87 SER A N 1
ATOM 679 C CA . SER A 1 87 ? -2.183 0.644 -1.333 1.00 90.50 87 SER A CA 1
ATOM 680 C C . SER A 1 87 ? -2.890 -0.433 -2.132 1.00 90.50 87 SER A C 1
ATOM 682 O O . SER A 1 87 ? -2.974 -0.338 -3.356 1.00 90.50 87 SER A O 1
ATOM 684 N N . GLY A 1 88 ? -3.433 -1.420 -1.435 1.00 91.81 88 GLY A N 1
ATOM 685 C CA . GLY A 1 88 ? -4.187 -2.505 -2.045 1.00 91.81 88 GLY A CA 1
ATOM 686 C C . GLY A 1 88 ? -4.835 -3.393 -1.002 1.00 91.81 88 GLY A C 1
ATOM 687 O O . GLY A 1 88 ? -4.491 -3.313 0.181 1.00 91.81 88 GLY A O 1
ATOM 688 N N . VAL A 1 89 ? -5.747 -4.241 -1.458 1.00 93.12 89 VAL A N 1
ATOM 689 C CA . VAL A 1 89 ? -6.269 -5.367 -0.683 1.00 93.12 89 VAL A CA 1
ATOM 690 C C . VAL A 1 89 ? -5.689 -6.648 -1.274 1.00 93.12 89 VAL A C 1
ATOM 692 O O . VAL A 1 89 ? -5.749 -6.850 -2.485 1.00 93.12 89 VAL A O 1
ATOM 695 N N . LEU A 1 90 ? -5.061 -7.482 -0.445 1.00 92.88 90 LEU A N 1
ATOM 696 C CA . LEU A 1 90 ? -4.482 -8.743 -0.917 1.00 92.88 90 LEU A CA 1
ATOM 697 C C . LEU A 1 90 ? -5.566 -9.743 -1.339 1.00 92.88 90 LEU A C 1
ATOM 699 O O . LEU A 1 90 ? -6.745 -9.563 -1.055 1.00 92.88 90 LEU A O 1
ATOM 703 N N . SER A 1 91 ? -5.152 -10.833 -1.988 1.00 88.62 91 SER A N 1
ATOM 704 C CA . SER A 1 91 ? -6.033 -11.901 -2.491 1.00 88.62 91 SER A CA 1
ATOM 705 C C . SER A 1 91 ? -6.866 -12.623 -1.425 1.00 88.62 91 SER A C 1
ATOM 707 O O . SER A 1 91 ? -7.700 -13.451 -1.772 1.00 88.62 91 SER A O 1
ATOM 709 N N . ASP A 1 92 ? -6.625 -12.361 -0.139 1.00 87.88 92 ASP A N 1
ATOM 710 C CA . ASP A 1 92 ? -7.471 -12.832 0.961 1.00 87.88 92 ASP A CA 1
ATOM 711 C C . ASP A 1 92 ? -8.659 -11.894 1.257 1.00 87.88 92 ASP A C 1
ATOM 713 O O . ASP A 1 92 ? -9.315 -12.046 2.292 1.00 87.88 92 ASP A O 1
ATOM 717 N N . ASP A 1 93 ? -8.892 -10.905 0.384 1.00 83.12 93 ASP A N 1
ATOM 718 C CA . ASP A 1 93 ? -9.976 -9.915 0.386 1.00 83.12 93 ASP A CA 1
ATOM 719 C C . ASP A 1 93 ? -10.124 -9.112 1.691 1.00 83.12 93 ASP A C 1
ATOM 721 O O . ASP A 1 93 ? -11.132 -8.439 1.918 1.00 83.12 93 ASP A O 1
ATOM 725 N N . SER A 1 94 ? -9.124 -9.162 2.574 1.00 89.19 94 SER A N 1
ATOM 726 C CA . SER A 1 94 ? -9.221 -8.580 3.916 1.00 89.19 94 SER A CA 1
ATOM 727 C C . SER A 1 94 ? -7.950 -7.882 4.372 1.00 89.19 94 SER A C 1
ATOM 729 O O . SER A 1 94 ? -8.039 -6.907 5.118 1.00 89.19 94 SER A O 1
ATOM 731 N N . THR A 1 95 ? -6.774 -8.320 3.923 1.00 94.94 95 THR A N 1
ATOM 732 C CA . THR A 1 95 ? -5.517 -7.675 4.294 1.00 94.94 95 THR A CA 1
ATOM 733 C C . THR A 1 95 ? -5.325 -6.396 3.496 1.00 94.94 95 THR A C 1
ATOM 735 O O . THR A 1 95 ? -5.074 -6.421 2.291 1.00 94.94 95 THR A O 1
ATOM 738 N N . VAL A 1 96 ? -5.385 -5.265 4.191 1.00 94.75 96 VAL A N 1
ATOM 739 C CA . VAL A 1 96 ? -5.088 -3.946 3.640 1.00 94.75 96 VAL A CA 1
ATOM 740 C C . VAL A 1 96 ? -3.594 -3.685 3.736 1.00 94.75 96 VAL A C 1
ATOM 742 O O . VAL A 1 96 ? -2.986 -3.839 4.797 1.00 94.75 96 VAL A O 1
ATOM 745 N N . VAL A 1 97 ? -3.012 -3.239 2.626 1.00 94.50 97 VAL A N 1
ATOM 746 C CA . VAL A 1 97 ? -1.607 -2.852 2.520 1.00 94.50 97 VAL A CA 1
ATOM 747 C C . VAL A 1 97 ? -1.499 -1.346 2.333 1.00 94.50 97 VAL A C 1
ATOM 749 O O . VAL A 1 97 ? -2.178 -0.773 1.481 1.00 94.50 97 VAL A O 1
ATOM 752 N N . LEU A 1 98 ? -0.605 -0.712 3.089 1.00 92.19 98 LEU A N 1
ATOM 753 C CA . LEU A 1 98 ? -0.225 0.691 2.937 1.00 92.19 98 LEU A CA 1
ATOM 754 C C . LEU A 1 98 ? 1.288 0.814 2.778 1.00 92.19 98 LEU A C 1
ATOM 756 O O . LEU A 1 98 ? 2.049 0.332 3.614 1.00 92.19 98 LEU A O 1
ATOM 760 N N . SER A 1 99 ? 1.732 1.506 1.733 1.00 89.25 99 SER A N 1
ATOM 761 C CA . SER A 1 99 ? 3.147 1.758 1.464 1.00 89.25 99 SER A CA 1
ATOM 762 C C . SER A 1 99 ? 3.495 3.227 1.672 1.00 89.25 99 SER A C 1
ATOM 764 O O . SER A 1 99 ? 3.000 4.121 0.978 1.00 89.25 99 SER A O 1
ATOM 766 N N . PHE A 1 100 ? 4.404 3.475 2.612 1.00 84.25 100 PHE A N 1
ATOM 767 C CA . PHE A 1 100 ? 4.911 4.802 2.937 1.00 84.25 100 PHE A CA 1
ATOM 768 C C . PHE A 1 100 ? 6.357 4.927 2.475 1.00 84.25 100 PHE A C 1
ATOM 770 O O . PHE A 1 100 ? 7.306 4.729 3.233 1.00 84.25 100 PHE A O 1
ATOM 777 N N . ASN A 1 101 ? 6.532 5.310 1.212 1.00 77.06 101 ASN A N 1
ATOM 778 C CA . ASN A 1 101 ? 7.843 5.348 0.571 1.00 77.06 101 ASN A CA 1
ATOM 779 C C . ASN A 1 101 ? 8.877 6.239 1.293 1.00 77.06 101 ASN A C 1
ATOM 781 O O . ASN A 1 101 ? 10.030 5.847 1.376 1.00 77.06 101 ASN A O 1
ATOM 785 N N . ARG A 1 102 ? 8.515 7.410 1.861 1.00 76.00 102 ARG A N 1
ATOM 786 C CA . ARG A 1 102 ? 9.523 8.209 2.613 1.00 76.00 102 ARG A CA 1
ATOM 787 C C . ARG A 1 102 ? 9.875 7.615 3.973 1.00 76.00 102 ARG A C 1
ATOM 789 O O . ARG A 1 102 ? 10.937 7.925 4.499 1.00 76.00 102 ARG A O 1
ATOM 796 N N . LEU A 1 103 ? 8.979 6.815 4.547 1.00 79.06 103 LEU A N 1
ATOM 797 C CA . LEU A 1 103 ? 9.231 6.111 5.801 1.00 79.06 103 LEU A CA 1
ATOM 798 C C . LEU A 1 103 ? 9.944 4.774 5.559 1.00 79.06 103 LEU A C 1
ATOM 800 O O . LEU A 1 103 ? 10.424 4.176 6.515 1.00 79.06 103 LEU A O 1
ATOM 804 N N . ASN A 1 104 ? 10.053 4.328 4.300 1.00 83.06 104 ASN A N 1
ATOM 805 C CA . ASN A 1 104 ? 10.616 3.033 3.911 1.00 83.06 104 ASN A CA 1
ATOM 806 C C . ASN A 1 104 ? 9.903 1.844 4.586 1.00 83.06 104 ASN A C 1
ATOM 808 O O . ASN A 1 104 ? 10.535 0.829 4.897 1.00 83.06 104 ASN A O 1
ATOM 812 N N . ILE A 1 105 ? 8.596 1.984 4.842 1.00 86.69 105 ILE A N 1
ATOM 813 C CA . ILE A 1 105 ? 7.775 0.958 5.494 1.00 86.69 105 ILE A CA 1
ATOM 814 C C . ILE A 1 105 ? 6.549 0.596 4.667 1.00 86.69 105 ILE A C 1
ATOM 816 O O . ILE A 1 105 ? 5.968 1.429 3.966 1.00 86.69 105 ILE A O 1
ATOM 820 N N . LEU A 1 106 ? 6.158 -0.662 4.801 1.00 90.75 106 LEU A N 1
ATOM 821 C CA . LEU A 1 106 ? 4.911 -1.228 4.332 1.00 90.75 106 LEU A CA 1
ATOM 822 C C . LEU A 1 106 ? 4.163 -1.753 5.560 1.00 90.75 106 LEU A C 1
ATOM 824 O O . LEU A 1 106 ? 4.723 -2.514 6.346 1.00 90.75 106 LEU A O 1
ATOM 828 N N . GLY A 1 107 ? 2.930 -1.300 5.747 1.00 92.69 107 GLY A N 1
ATOM 829 C CA . GLY A 1 107 ? 2.026 -1.778 6.786 1.00 92.69 107 GLY A CA 1
ATOM 830 C C . GLY A 1 107 ? 0.999 -2.733 6.200 1.00 92.69 107 GLY A C 1
ATOM 831 O O . GLY A 1 107 ? 0.428 -2.440 5.152 1.00 92.69 107 GLY A O 1
ATOM 832 N N . MET A 1 108 ? 0.757 -3.846 6.885 1.00 94.75 108 MET A N 1
ATOM 833 C CA . MET A 1 108 ? -0.312 -4.796 6.584 1.00 94.75 108 MET A CA 1
ATOM 834 C C . MET A 1 108 ? -1.208 -4.943 7.805 1.00 94.75 108 MET A C 1
ATOM 836 O O . MET A 1 108 ? -0.700 -5.093 8.919 1.00 94.75 108 MET A O 1
ATOM 840 N N . ALA A 1 109 ? -2.518 -4.919 7.605 1.00 95.44 109 ALA A N 1
ATOM 841 C CA . ALA A 1 109 ? -3.472 -5.206 8.666 1.00 95.44 109 ALA A CA 1
ATOM 842 C C . ALA A 1 109 ? -4.795 -5.706 8.097 1.00 95.44 109 ALA A C 1
ATOM 844 O O . ALA A 1 109 ? -5.210 -5.305 7.007 1.00 95.44 109 ALA A O 1
ATOM 845 N N . LYS A 1 110 ? -5.476 -6.540 8.872 1.00 94.38 110 LYS A N 1
ATOM 846 C CA . LYS A 1 110 ? -6.862 -6.931 8.649 1.00 94.38 110 LYS A CA 1
ATOM 847 C C . LYS A 1 110 ? -7.800 -6.094 9.514 1.00 94.38 110 LYS A C 1
ATOM 849 O O . LYS A 1 110 ? -7.412 -5.612 10.583 1.00 94.38 110 LYS A O 1
ATOM 854 N N . PRO A 1 111 ? -9.067 -5.956 9.102 1.00 91.38 111 PRO A N 1
ATOM 855 C CA . PRO A 1 111 ? -10.132 -5.548 10.000 1.00 91.38 111 PRO A CA 1
ATOM 856 C C . PRO A 1 111 ? -10.124 -6.353 11.303 1.00 91.38 111 PRO A C 1
ATOM 858 O O . PRO A 1 111 ? -10.165 -7.581 11.278 1.00 91.38 111 PRO A O 1
ATOM 861 N N . GLY A 1 112 ? -10.100 -5.654 12.438 1.00 88.19 112 GLY A N 1
ATOM 862 C CA . GLY A 1 112 ? -10.081 -6.272 13.767 1.00 88.19 112 GLY A CA 1
ATOM 863 C C . GLY A 1 112 ? -8.689 -6.588 14.323 1.00 88.19 112 GLY A C 1
ATOM 864 O O . GLY A 1 112 ? -8.592 -6.929 15.502 1.00 88.19 112 GLY A O 1
ATOM 865 N N . ASP A 1 113 ? -7.620 -6.424 13.538 1.00 92.81 113 ASP A N 1
ATOM 866 C CA . ASP A 1 113 ? -6.262 -6.491 14.076 1.00 92.81 113 ASP A CA 1
ATOM 867 C C . ASP A 1 113 ? -6.024 -5.347 15.073 1.00 92.81 113 ASP A C 1
ATOM 869 O O . ASP A 1 113 ? -6.458 -4.212 14.875 1.00 92.81 113 ASP A O 1
ATOM 873 N N . GLY A 1 114 ? -5.286 -5.635 16.150 1.00 89.75 114 GLY A N 1
ATOM 874 C CA . GLY A 1 114 ? -4.882 -4.613 17.123 1.00 89.75 114 GLY A CA 1
ATOM 875 C C . GLY A 1 114 ? -3.635 -3.821 16.713 1.00 89.75 114 GLY A C 1
ATOM 876 O O . GLY A 1 114 ? -3.373 -2.759 17.271 1.00 89.75 114 GLY A O 1
ATOM 877 N N . HIS A 1 115 ? -2.849 -4.332 15.759 1.00 91.19 115 HIS A N 1
ATOM 878 C CA . HIS A 1 115 ? -1.558 -3.765 15.363 1.00 91.19 115 HIS A CA 1
ATOM 879 C C . HIS A 1 115 ? -1.296 -3.988 13.874 1.00 91.19 115 HIS A C 1
ATOM 881 O O . HIS A 1 115 ? -1.802 -4.937 13.283 1.00 91.19 115 HIS A O 1
ATOM 887 N N . TRP A 1 116 ? -0.447 -3.146 13.290 1.00 93.88 116 TRP A N 1
ATOM 888 C CA . TRP A 1 116 ? 0.060 -3.357 11.938 1.00 93.88 116 TRP A CA 1
ATOM 889 C C . TRP A 1 116 ? 1.213 -4.362 11.942 1.00 93.88 116 TRP A C 1
ATOM 891 O O . TRP A 1 116 ? 2.132 -4.263 12.757 1.00 93.88 116 TRP A O 1
ATOM 901 N N . THR A 1 117 ? 1.225 -5.270 10.970 1.00 94.06 117 THR A N 1
ATOM 902 C CA . THR A 1 117 ? 2.448 -5.978 10.584 1.00 94.06 117 THR A CA 1
ATOM 903 C C . THR A 1 117 ? 3.284 -5.042 9.721 1.00 94.06 117 THR A C 1
ATOM 905 O O . THR A 1 117 ? 2.829 -4.588 8.672 1.00 94.06 117 THR A O 1
ATOM 908 N N . VAL A 1 118 ? 4.499 -4.722 10.167 1.00 92.38 118 VAL A N 1
ATOM 909 C CA . VAL A 1 118 ? 5.345 -3.706 9.527 1.00 92.38 118 VAL A CA 1
ATOM 910 C C . VAL A 1 118 ? 6.547 -4.355 8.858 1.00 92.38 118 VAL A C 1
ATOM 912 O O . VAL A 1 118 ? 7.370 -4.990 9.514 1.00 92.38 118 VAL A O 1
ATOM 915 N N . LEU A 1 119 ? 6.689 -4.136 7.554 1.00 90.75 119 LEU A N 1
ATOM 916 C CA . LEU A 1 119 ? 7.855 -4.540 6.779 1.00 90.75 119 LEU A CA 1
ATOM 917 C C . LEU A 1 119 ? 8.671 -3.318 6.387 1.00 90.75 119 LEU A C 1
ATOM 919 O O . LEU A 1 119 ? 8.140 -2.317 5.911 1.00 90.75 119 LEU A O 1
ATOM 923 N N . LYS A 1 120 ? 9.988 -3.413 6.553 1.00 86.75 120 LYS A N 1
ATOM 924 C CA . LYS A 1 120 ? 10.921 -2.402 6.057 1.00 86.75 120 LYS A CA 1
ATOM 925 C C . LYS A 1 120 ? 11.461 -2.832 4.712 1.00 86.75 120 LYS A C 1
ATOM 927 O O . LYS A 1 120 ? 11.789 -4.002 4.520 1.00 86.75 120 LYS A O 1
ATOM 932 N N . PHE A 1 121 ? 11.656 -1.873 3.825 1.00 82.94 121 PHE A N 1
ATOM 933 C CA . PHE A 1 121 ? 12.352 -2.122 2.573 1.00 82.94 121 PHE A CA 1
ATOM 934 C C . PHE A 1 121 ? 13.377 -1.042 2.296 1.00 82.94 121 PHE A C 1
ATOM 936 O O . PHE A 1 121 ? 13.230 0.108 2.694 1.00 82.94 121 PHE A O 1
ATOM 943 N N . ARG A 1 122 ? 14.490 -1.447 1.689 1.00 79.88 122 ARG A N 1
ATOM 944 C CA . ARG A 1 122 ? 15.641 -0.571 1.485 1.00 79.88 122 ARG A CA 1
ATOM 945 C C . ARG A 1 122 ? 15.534 0.106 0.130 1.00 79.88 122 ARG A C 1
ATOM 947 O O . ARG A 1 122 ? 15.122 -0.516 -0.842 1.00 79.88 122 ARG A O 1
ATOM 954 N N . ASN A 1 123 ? 15.976 1.361 0.084 1.00 80.38 123 ASN A N 1
ATOM 955 C CA . ASN A 1 123 ? 16.216 2.107 -1.150 1.00 80.38 123 ASN A CA 1
ATOM 956 C C . ASN A 1 123 ? 15.035 2.078 -2.137 1.00 80.38 123 ASN A C 1
ATOM 958 O O . ASN A 1 123 ? 15.183 1.605 -3.270 1.00 80.38 123 ASN A O 1
ATOM 962 N N . PRO A 1 124 ? 13.847 2.534 -1.723 1.00 81.69 124 PRO A N 1
ATOM 963 C CA . PRO A 1 124 ? 12.680 2.392 -2.562 1.00 81.69 124 PRO A CA 1
ATOM 964 C C . PRO A 1 124 ? 12.661 3.416 -3.698 1.00 81.69 124 PRO A C 1
ATOM 966 O O . PRO A 1 124 ? 13.123 4.555 -3.561 1.00 81.69 124 PRO A O 1
ATOM 969 N N . LEU A 1 125 ? 12.121 3.007 -4.844 1.00 80.44 125 LEU A N 1
ATOM 970 C CA . LEU A 1 125 ? 11.949 3.886 -5.991 1.00 80.44 125 LEU A CA 1
ATOM 971 C C . LEU A 1 125 ? 10.629 4.639 -5.848 1.00 80.44 125 LEU A C 1
ATOM 973 O O . LEU A 1 125 ? 9.555 4.056 -5.696 1.00 80.44 125 LEU A O 1
ATOM 977 N N . ARG A 1 126 ? 10.712 5.972 -5.885 1.00 70.69 126 ARG A N 1
ATOM 978 C CA . ARG A 1 126 ? 9.544 6.844 -5.718 1.00 70.69 126 ARG A CA 1
ATOM 979 C C . ARG A 1 126 ? 8.507 6.515 -6.798 1.00 70.69 126 ARG A C 1
ATOM 981 O O . ARG A 1 126 ? 8.851 6.508 -7.973 1.00 70.69 126 ARG A O 1
ATOM 988 N N . THR A 1 127 ? 7.248 6.321 -6.389 1.00 68.50 127 THR A N 1
ATOM 989 C CA . THR A 1 127 ? 6.052 6.122 -7.245 1.00 68.50 127 THR A CA 1
ATOM 990 C C . THR A 1 127 ? 5.880 4.759 -7.930 1.00 68.50 127 THR A C 1
ATOM 992 O O . THR A 1 127 ? 5.037 4.625 -8.816 1.00 68.50 127 THR A O 1
ATOM 995 N N . ALA A 1 128 ? 6.619 3.734 -7.510 1.00 72.44 128 ALA A N 1
ATOM 996 C CA . ALA A 1 128 ? 6.537 2.407 -8.105 1.00 72.44 128 ALA A CA 1
ATOM 997 C C . ALA A 1 128 ? 5.885 1.406 -7.146 1.00 72.44 128 ALA A C 1
ATOM 999 O O . ALA A 1 128 ? 6.578 0.652 -6.468 1.00 72.44 128 ALA A O 1
ATOM 1000 N N . SER A 1 129 ? 4.555 1.386 -7.094 1.00 87.25 129 SER A N 1
ATOM 1001 C CA . SER A 1 129 ? 3.809 0.279 -6.492 1.00 87.25 129 SER A CA 1
ATOM 1002 C C . SER A 1 129 ? 2.497 0.043 -7.214 1.00 87.25 129 SER A C 1
ATOM 1004 O O . SER A 1 129 ? 1.873 0.996 -7.677 1.00 87.25 129 SER A O 1
ATOM 1006 N N . SER A 1 130 ? 2.081 -1.213 -7.306 1.00 89.00 130 SER A N 1
ATOM 1007 C CA . SER A 1 130 ? 0.836 -1.587 -7.966 1.00 89.00 130 SER A CA 1
ATOM 1008 C C . SER A 1 130 ? 0.310 -2.916 -7.440 1.00 89.00 130 SER A C 1
ATOM 1010 O O . SER A 1 130 ? 1.046 -3.688 -6.827 1.00 89.00 130 SER A O 1
ATOM 1012 N N . MET A 1 131 ? -0.962 -3.173 -7.716 1.00 90.25 131 MET A N 1
ATOM 1013 C CA . MET A 1 131 ? -1.633 -4.429 -7.409 1.00 90.25 131 MET A CA 1
ATOM 1014 C C . MET A 1 131 ? -1.904 -5.189 -8.702 1.00 90.25 131 MET A C 1
ATOM 1016 O O . MET A 1 131 ? -2.509 -4.651 -9.635 1.00 90.25 131 MET A O 1
ATOM 1020 N N . VAL A 1 132 ? -1.470 -6.446 -8.754 1.00 88.94 132 VAL A N 1
ATOM 1021 C CA . VAL A 1 132 ? -1.706 -7.351 -9.886 1.00 88.94 132 VAL A CA 1
ATOM 1022 C C . VAL A 1 132 ? -2.171 -8.689 -9.337 1.00 88.94 132 VAL A C 1
ATOM 1024 O O . VAL A 1 132 ? -1.495 -9.275 -8.498 1.00 88.94 132 VAL A O 1
ATOM 1027 N N . ALA A 1 133 ? -3.347 -9.143 -9.779 1.00 87.88 133 ALA A N 1
ATOM 1028 C CA . ALA A 1 133 ? -3.954 -10.409 -9.355 1.00 87.88 133 ALA A CA 1
ATOM 1029 C C . ALA A 1 133 ? -3.961 -10.618 -7.820 1.00 87.88 133 ALA A C 1
ATOM 1031 O O . ALA A 1 133 ? -3.612 -11.689 -7.331 1.00 87.88 133 ALA A O 1
ATOM 1032 N N . GLY A 1 134 ? -4.309 -9.576 -7.051 1.00 89.69 134 GLY A N 1
ATOM 1033 C CA . GLY A 1 134 ? -4.365 -9.633 -5.582 1.00 89.69 134 GLY A CA 1
ATOM 1034 C C . GLY A 1 134 ? -3.002 -9.637 -4.879 1.00 89.69 134 GLY A C 1
ATOM 1035 O O . GLY A 1 134 ? -2.940 -9.811 -3.665 1.00 89.69 134 GLY A O 1
ATOM 1036 N N . ARG A 1 135 ? -1.902 -9.424 -5.609 1.00 92.31 135 ARG A N 1
ATOM 1037 C CA . ARG A 1 135 ? -0.549 -9.325 -5.050 1.00 92.31 135 ARG A CA 1
ATOM 1038 C C . ARG A 1 135 ? -0.043 -7.894 -5.118 1.00 92.31 135 ARG A C 1
ATOM 1040 O O . ARG A 1 135 ? -0.209 -7.210 -6.132 1.00 92.31 135 ARG A O 1
ATOM 1047 N N . PHE A 1 136 ? 0.601 -7.464 -4.039 1.00 93.00 136 PHE A N 1
ATOM 1048 C CA . PHE A 1 136 ? 1.198 -6.140 -3.941 1.00 93.00 136 PHE A CA 1
ATOM 1049 C C . PHE A 1 136 ? 2.637 -6.166 -4.450 1.00 93.00 136 PHE A C 1
ATOM 1051 O O . PHE A 1 136 ? 3.467 -6.935 -3.963 1.00 93.00 136 PHE A O 1
ATOM 1058 N N . TYR A 1 137 ? 2.940 -5.279 -5.392 1.00 92.38 137 TYR A N 1
ATOM 1059 C CA . TYR A 1 137 ? 4.275 -5.089 -5.941 1.00 92.38 137 TYR A CA 1
ATOM 1060 C C . TYR A 1 137 ? 4.774 -3.684 -5.641 1.00 92.38 137 TYR A C 1
ATOM 1062 O O . TYR A 1 137 ? 4.023 -2.711 -5.729 1.00 92.38 137 TYR A O 1
ATOM 1070 N N . CYS A 1 138 ? 6.063 -3.558 -5.350 1.00 90.50 138 CYS A N 1
ATOM 1071 C CA . CYS A 1 138 ? 6.755 -2.275 -5.297 1.00 90.50 138 CYS A CA 1
ATOM 1072 C C . CYS A 1 138 ? 8.128 -2.371 -5.963 1.00 90.50 138 CYS A C 1
ATOM 1074 O O . CYS A 1 138 ? 8.625 -3.468 -6.184 1.00 90.50 138 CYS A O 1
ATOM 1076 N N . ALA A 1 139 ? 8.756 -1.249 -6.310 1.00 88.25 139 ALA A N 1
ATOM 1077 C CA . ALA A 1 139 ? 10.118 -1.261 -6.842 1.00 88.25 139 ALA A CA 1
ATOM 1078 C C . ALA A 1 139 ? 11.119 -0.620 -5.878 1.00 88.25 139 ALA A C 1
ATOM 1080 O O . ALA A 1 139 ? 10.873 0.429 -5.277 1.00 88.25 139 ALA A O 1
ATOM 1081 N N . THR A 1 140 ? 12.288 -1.239 -5.784 1.00 88.25 140 THR A N 1
ATOM 1082 C CA . THR A 1 140 ? 13.490 -0.720 -5.129 1.00 88.25 140 THR A CA 1
ATOM 1083 C C . THR A 1 140 ? 14.614 -0.627 -6.154 1.00 88.25 140 THR A C 1
ATOM 1085 O O . THR A 1 140 ? 14.458 -1.048 -7.300 1.00 88.25 140 THR A O 1
ATOM 1088 N N . ILE A 1 141 ? 15.770 -0.087 -5.763 1.00 85.94 141 ILE A N 1
ATOM 1089 C CA . ILE A 1 141 ? 16.958 -0.111 -6.635 1.00 85.94 141 ILE A CA 1
ATOM 1090 C C . ILE A 1 141 ? 17.409 -1.536 -6.996 1.00 85.94 141 ILE A C 1
ATOM 1092 O O . ILE A 1 141 ? 18.106 -1.712 -7.992 1.00 85.94 141 ILE A O 1
ATOM 1096 N N . ASP A 1 142 ? 17.032 -2.534 -6.191 1.00 85.62 142 ASP A N 1
ATOM 1097 C CA . ASP A 1 142 ?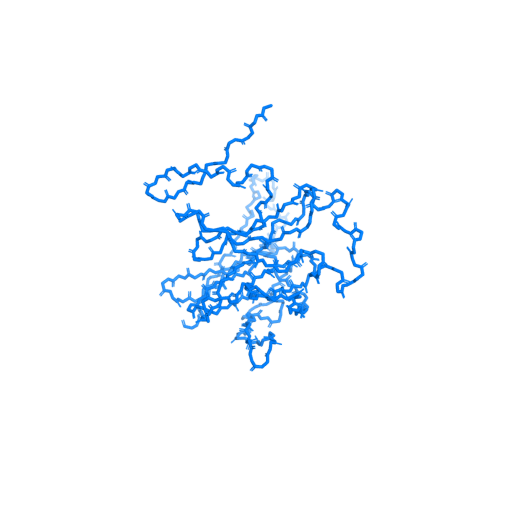 17.431 -3.929 -6.381 1.00 85.62 142 ASP A CA 1
ATOM 1098 C C . ASP A 1 142 ? 16.538 -4.640 -7.412 1.00 85.62 142 ASP A C 1
ATOM 1100 O O . ASP A 1 142 ? 16.958 -5.612 -8.048 1.00 85.62 142 ASP A O 1
ATOM 1104 N N . GLY A 1 143 ? 15.303 -4.168 -7.599 1.00 89.25 143 GLY A N 1
ATOM 1105 C CA . GLY A 1 143 ? 14.312 -4.888 -8.384 1.00 89.25 143 GLY A CA 1
ATOM 1106 C C . GLY A 1 143 ? 12.872 -4.473 -8.143 1.00 89.25 143 GLY A C 1
ATOM 1107 O O . GLY A 1 143 ? 12.556 -3.632 -7.302 1.00 89.25 143 GLY A O 1
ATOM 1108 N N . VAL A 1 144 ? 11.986 -5.136 -8.877 1.00 91.06 144 VAL A N 1
ATOM 1109 C CA . VAL A 1 144 ? 10.578 -5.250 -8.514 1.00 91.06 144 VAL A CA 1
ATOM 1110 C C . VAL A 1 144 ? 10.476 -6.289 -7.405 1.00 91.06 144 VAL A C 1
ATOM 1112 O O . VAL A 1 144 ? 10.883 -7.439 -7.573 1.00 91.06 144 VAL A O 1
ATOM 1115 N N . MET A 1 145 ? 9.936 -5.864 -6.276 1.00 92.56 145 MET A N 1
ATOM 1116 C CA . MET A 1 145 ? 9.643 -6.678 -5.112 1.00 92.56 145 MET A CA 1
ATOM 1117 C C . MET A 1 145 ? 8.162 -7.054 -5.113 1.00 92.56 145 MET A C 1
ATOM 1119 O O . MET A 1 145 ? 7.314 -6.250 -5.505 1.00 92.56 145 MET A O 1
ATOM 1123 N N . VAL A 1 146 ? 7.855 -8.254 -4.637 1.00 93.75 146 VAL A N 1
ATOM 1124 C CA . VAL A 1 146 ? 6.497 -8.720 -4.353 1.00 93.75 146 VAL A CA 1
ATOM 1125 C C . VAL A 1 146 ? 6.340 -8.947 -2.858 1.00 93.75 146 VAL A C 1
ATOM 1127 O O . VAL A 1 146 ? 7.278 -9.369 -2.180 1.00 93.75 146 VAL A O 1
ATOM 1130 N N . LEU A 1 147 ? 5.163 -8.616 -2.340 1.00 94.06 147 LEU A N 1
ATOM 1131 C CA . LEU A 1 147 ? 4.785 -8.907 -0.969 1.00 94.06 147 LEU A CA 1
ATOM 1132 C C . LEU A 1 147 ? 4.251 -10.336 -0.866 1.00 94.06 147 LEU A C 1
ATOM 1134 O O . LEU A 1 147 ? 3.224 -10.656 -1.461 1.00 94.06 147 LEU A O 1
ATOM 1138 N N . GLU A 1 148 ? 4.933 -11.150 -0.072 1.00 93.81 148 GLU A N 1
ATOM 1139 C CA . GLU A 1 148 ? 4.456 -12.446 0.401 1.00 93.81 148 GLU A CA 1
ATOM 1140 C C . GLU A 1 148 ? 3.828 -12.259 1.783 1.00 93.81 148 GLU A C 1
ATOM 1142 O O . GLU A 1 148 ? 4.356 -11.502 2.600 1.00 93.81 148 GLU A O 1
ATOM 1147 N N . ASP A 1 149 ? 2.712 -12.931 2.054 1.00 86.69 149 ASP A N 1
ATOM 1148 C CA . ASP A 1 149 ? 1.933 -12.801 3.289 1.00 86.69 149 ASP A CA 1
ATOM 1149 C C . ASP A 1 149 ? 2.164 -13.957 4.284 1.00 86.69 149 ASP A C 1
ATOM 1151 O O . ASP A 1 149 ? 1.807 -13.832 5.457 1.00 86.69 149 ASP A O 1
ATOM 1155 N N . GLN A 1 150 ? 2.816 -15.054 3.867 1.00 86.94 150 GLN A N 1
ATOM 1156 C CA . GLN A 1 150 ? 3.069 -16.236 4.706 1.00 86.94 150 GLN A CA 1
ATOM 1157 C C . GLN A 1 150 ? 4.497 -16.817 4.553 1.00 86.94 150 GLN A C 1
ATOM 1159 O O . GLN A 1 150 ? 4.736 -17.676 3.704 1.00 86.94 150 GLN A O 1
ATOM 1164 N N . PRO A 1 151 ? 5.464 -16.428 5.413 1.00 90.81 151 PRO A N 1
ATOM 1165 C CA . PRO A 1 151 ? 5.398 -15.319 6.366 1.00 90.81 151 PRO A CA 1
ATOM 1166 C C . PRO A 1 151 ? 5.485 -13.956 5.654 1.00 90.81 151 PRO A C 1
ATOM 1168 O O . PRO A 1 151 ? 6.067 -13.889 4.571 1.00 90.81 151 PRO A O 1
ATOM 1171 N N . PRO A 1 152 ? 5.005 -12.864 6.281 1.00 92.62 152 PRO A N 1
ATOM 1172 C CA . PRO A 1 152 ? 5.101 -11.517 5.729 1.00 92.62 152 PRO A CA 1
ATOM 1173 C C . PRO A 1 152 ? 6.541 -11.125 5.389 1.00 92.62 152 PRO A C 1
ATOM 1175 O O . PRO A 1 152 ? 7.384 -10.995 6.282 1.00 92.62 152 PRO A O 1
ATOM 1178 N N . ARG A 1 153 ? 6.844 -10.937 4.102 1.00 93.50 153 ARG A N 1
ATOM 1179 C CA . ARG A 1 153 ? 8.164 -10.489 3.627 1.00 93.50 153 ARG A CA 1
ATOM 1180 C C . ARG A 1 153 ? 8.100 -9.956 2.205 1.00 93.50 153 ARG A C 1
ATOM 1182 O O . ARG A 1 153 ? 7.205 -10.283 1.438 1.00 93.50 153 ARG A O 1
ATOM 1189 N N . LEU A 1 154 ? 9.091 -9.146 1.851 1.00 92.50 154 LEU A N 1
ATOM 1190 C CA . LEU A 1 154 ? 9.284 -8.692 0.479 1.00 92.50 154 LEU A CA 1
ATOM 1191 C C . LEU A 1 154 ? 10.314 -9.582 -0.208 1.00 92.50 154 LEU A C 1
ATOM 1193 O O . LEU A 1 154 ? 11.457 -9.670 0.245 1.00 92.50 154 LEU A O 1
ATOM 1197 N N . GLU A 1 155 ? 9.912 -10.212 -1.305 1.00 93.56 155 GLU A N 1
ATOM 1198 C CA . GLU A 1 155 ? 10.776 -11.048 -2.134 1.00 93.56 155 GLU A CA 1
ATOM 1199 C C . GLU A 1 155 ? 11.039 -10.394 -3.489 1.00 93.56 155 GLU A C 1
ATOM 1201 O O . GLU A 1 155 ? 10.226 -9.631 -4.007 1.00 93.56 155 GLU A O 1
ATOM 1206 N N . LEU A 1 156 ? 12.207 -10.669 -4.067 1.00 92.75 156 LEU A N 1
ATOM 1207 C CA . LEU A 1 156 ? 12.573 -10.156 -5.381 1.00 92.75 156 LEU A CA 1
ATOM 1208 C C . LEU A 1 156 ? 11.779 -10.906 -6.459 1.00 92.75 156 LEU A C 1
ATOM 1210 O O . LEU A 1 156 ? 12.060 -12.070 -6.727 1.00 92.75 156 LEU A O 1
ATOM 1214 N N . ALA A 1 157 ? 10.835 -10.225 -7.104 1.00 91.69 157 ALA A N 1
ATOM 1215 C CA . ALA A 1 157 ? 10.059 -10.780 -8.210 1.00 91.69 157 ALA A CA 1
ATOM 1216 C C . ALA A 1 157 ? 10.821 -10.690 -9.538 1.00 91.69 157 ALA A C 1
ATOM 1218 O O . ALA A 1 157 ? 10.821 -11.629 -10.331 1.00 91.69 157 ALA A O 1
ATOM 1219 N N . ALA A 1 158 ? 11.491 -9.561 -9.780 1.00 89.81 158 ALA A N 1
ATOM 1220 C CA . ALA A 1 158 ? 12.284 -9.356 -10.984 1.00 89.81 158 ALA A CA 1
ATOM 1221 C C . ALA A 1 158 ? 13.409 -8.349 -10.752 1.00 89.81 158 ALA A C 1
ATOM 1223 O O . ALA A 1 158 ? 13.242 -7.350 -10.054 1.00 89.81 158 ALA A O 1
ATOM 1224 N N . ARG A 1 159 ? 14.563 -8.575 -11.383 1.00 89.12 159 ARG A N 1
ATOM 1225 C CA . ARG A 1 159 ? 15.651 -7.591 -11.393 1.00 89.12 159 ARG A CA 1
ATOM 1226 C C . ARG A 1 159 ? 15.346 -6.479 -12.384 1.00 89.12 159 ARG A C 1
ATOM 1228 O O . ARG A 1 159 ? 14.800 -6.729 -13.456 1.00 89.12 159 ARG A O 1
ATOM 1235 N N . LEU A 1 160 ? 15.769 -5.263 -12.051 1.00 83.88 160 LEU A N 1
ATOM 1236 C CA . LEU A 1 160 ? 15.761 -4.175 -13.021 1.00 83.88 160 LEU A CA 1
ATOM 1237 C C . LEU A 1 160 ? 16.768 -4.510 -14.132 1.00 83.88 160 LEU A C 1
ATOM 1239 O O . LEU A 1 160 ? 17.924 -4.812 -13.830 1.00 83.88 160 LEU A O 1
ATOM 1243 N N . PRO A 1 161 ? 16.377 -4.450 -15.414 1.00 77.31 161 PRO A N 1
ATOM 1244 C CA . PRO A 1 161 ? 17.296 -4.753 -16.511 1.00 77.31 161 PRO A CA 1
ATOM 1245 C C . PRO A 1 161 ? 18.349 -3.660 -16.708 1.00 77.31 161 PRO A C 1
ATOM 1247 O O . PRO A 1 161 ? 19.321 -3.858 -17.432 1.00 77.31 161 PRO A O 1
ATOM 1250 N N . MET A 1 162 ? 18.162 -2.499 -16.076 1.00 80.31 162 MET A N 1
ATOM 1251 C CA . MET A 1 162 ? 19.111 -1.399 -16.088 1.00 80.31 162 MET A CA 1
ATOM 1252 C C . MET A 1 162 ? 19.136 -0.677 -14.737 1.00 80.31 162 MET A C 1
ATOM 1254 O O . MET A 1 162 ? 18.109 -0.626 -14.056 1.00 80.31 162 MET A O 1
ATOM 1258 N N . PRO A 1 163 ? 20.282 -0.092 -14.348 1.00 82.25 163 PRO A N 1
ATOM 1259 C CA . PRO A 1 163 ? 20.363 0.729 -13.150 1.00 82.25 163 PRO A CA 1
ATOM 1260 C C . PRO A 1 163 ? 19.419 1.930 -13.237 1.00 82.25 163 PRO A C 1
ATOM 1262 O O . PRO A 1 163 ? 19.383 2.630 -14.251 1.00 82.25 163 PRO A O 1
ATOM 1265 N N . VAL A 1 164 ? 18.705 2.192 -12.146 1.00 82.69 164 VAL A N 1
ATOM 1266 C CA . VAL A 1 164 ? 17.844 3.367 -11.985 1.00 82.69 164 VAL A CA 1
ATOM 1267 C C . VAL A 1 164 ? 18.554 4.363 -11.081 1.00 82.69 164 VAL A C 1
ATOM 1269 O O . VAL A 1 164 ? 19.040 3.990 -10.016 1.00 82.69 164 VAL A O 1
ATOM 1272 N N . SER A 1 165 ? 18.602 5.634 -11.481 1.00 82.81 165 SER A N 1
ATOM 1273 C CA . SER A 1 165 ? 19.031 6.721 -10.599 1.00 82.81 165 SER A CA 1
ATOM 1274 C C . SER A 1 165 ? 17.835 7.235 -9.790 1.00 82.81 165 SER A C 1
ATOM 1276 O O . SER A 1 165 ? 16.996 7.928 -10.363 1.00 82.81 165 SER A O 1
ATOM 1278 N N . PRO A 1 166 ? 17.744 7.003 -8.465 1.00 76.50 166 PRO A N 1
ATOM 1279 C CA . PRO A 1 166 ? 16.594 7.458 -7.671 1.00 76.50 166 PRO A CA 1
ATOM 1280 C C . PRO A 1 166 ? 16.438 8.986 -7.621 1.00 76.50 166 PRO A C 1
ATOM 1282 O O . PRO A 1 166 ? 15.393 9.491 -7.215 1.00 76.50 166 PRO A O 1
ATOM 1285 N N . MET A 1 167 ? 17.497 9.721 -7.983 1.00 75.81 167 MET A N 1
ATOM 1286 C CA . MET A 1 167 ? 17.540 11.183 -7.960 1.00 75.81 167 MET A CA 1
ATOM 1287 C C . MET A 1 167 ? 17.120 11.812 -9.294 1.00 75.81 167 MET A C 1
ATOM 1289 O O . MET A 1 167 ? 16.611 12.929 -9.303 1.00 75.81 167 MET A O 1
ATOM 1293 N N . ALA A 1 168 ? 17.375 11.129 -10.412 1.00 78.81 168 ALA A N 1
ATOM 1294 C CA . ALA A 1 168 ? 17.195 11.685 -11.754 1.00 78.81 168 ALA A CA 1
ATOM 1295 C C . ALA A 1 168 ? 16.091 10.987 -12.557 1.00 78.81 168 ALA A C 1
ATOM 1297 O O . ALA A 1 168 ? 15.462 11.620 -13.402 1.00 78.81 168 ALA A O 1
ATOM 1298 N N . ASP A 1 169 ? 15.849 9.706 -12.296 1.00 82.69 169 ASP A N 1
ATOM 1299 C CA . ASP A 1 169 ? 14.893 8.908 -13.046 1.00 82.69 169 ASP A CA 1
ATOM 1300 C C . ASP A 1 169 ? 13.547 8.841 -12.325 1.00 82.69 169 ASP A C 1
ATOM 1302 O O . ASP A 1 169 ? 13.447 9.004 -11.108 1.00 82.69 169 ASP A O 1
ATOM 1306 N N . THR A 1 170 ? 12.498 8.553 -13.090 1.00 80.44 170 THR A N 1
ATOM 1307 C CA . THR A 1 170 ? 11.180 8.221 -12.537 1.00 80.44 170 THR A CA 1
ATOM 1308 C C . THR A 1 170 ? 10.800 6.812 -12.953 1.00 80.44 170 THR A C 1
ATOM 1310 O O . THR A 1 170 ? 11.058 6.392 -14.083 1.00 80.44 170 THR A O 1
ATOM 1313 N N . VAL A 1 171 ? 10.230 6.061 -12.013 1.00 83.38 171 VAL A N 1
ATOM 1314 C CA . VAL A 1 171 ? 9.793 4.685 -12.234 1.00 83.38 171 VAL A CA 1
ATOM 1315 C C . VAL A 1 171 ? 8.353 4.560 -11.785 1.00 83.38 171 VAL A C 1
ATOM 1317 O O . VAL A 1 171 ? 8.008 4.955 -10.673 1.00 83.38 171 VAL A O 1
ATOM 1320 N N . HIS A 1 172 ? 7.528 3.997 -12.657 1.00 85.44 172 HIS A N 1
ATOM 1321 C CA . HIS A 1 172 ? 6.128 3.725 -12.383 1.00 85.44 172 HIS A CA 1
ATOM 1322 C C . HIS A 1 172 ? 5.872 2.237 -12.565 1.00 85.44 172 HIS A C 1
ATOM 1324 O O . HIS A 1 172 ? 6.289 1.659 -13.567 1.00 85.44 172 HIS A O 1
ATOM 1330 N N . LEU A 1 173 ? 5.185 1.634 -11.599 1.00 87.00 173 LEU A N 1
ATOM 1331 C CA . LEU A 1 173 ? 4.612 0.303 -11.751 1.00 87.00 173 LEU A CA 1
ATOM 1332 C C . LEU A 1 173 ? 3.129 0.464 -12.052 1.00 87.00 173 LEU A C 1
ATOM 1334 O O . LEU A 1 173 ? 2.433 1.197 -11.351 1.00 87.00 173 LEU A O 1
ATOM 1338 N N . MET A 1 174 ? 2.656 -0.213 -13.087 1.00 83.94 174 MET A N 1
ATOM 1339 C CA . MET A 1 174 ? 1.257 -0.182 -13.489 1.00 83.94 174 MET A CA 1
ATOM 1340 C C . MET A 1 174 ? 0.782 -1.585 -13.836 1.00 83.94 174 MET A C 1
ATOM 1342 O O . MET A 1 174 ? 1.507 -2.364 -14.445 1.00 83.94 174 MET A O 1
ATOM 1346 N N . ASN A 1 175 ? -0.455 -1.883 -13.469 1.00 84.62 175 ASN A N 1
ATOM 1347 C CA . ASN A 1 175 ? -1.166 -3.046 -13.966 1.00 84.62 175 ASN A CA 1
ATOM 1348 C C . ASN A 1 175 ? -1.774 -2.702 -15.334 1.00 84.62 175 ASN A C 1
ATOM 1350 O O . ASN A 1 175 ? -2.510 -1.719 -15.454 1.00 84.62 175 ASN A O 1
ATOM 1354 N N . SER A 1 176 ? -1.463 -3.495 -16.355 1.00 84.25 176 SER A N 1
ATOM 1355 C CA . SER A 1 176 ? -2.036 -3.388 -17.694 1.00 84.25 176 SER A CA 1
ATOM 1356 C C . SER A 1 176 ? -2.576 -4.746 -18.117 1.00 84.25 176 SER A C 1
ATOM 1358 O O . SER A 1 176 ? -1.808 -5.645 -18.427 1.00 84.25 176 SER A O 1
ATOM 1360 N N . ALA A 1 177 ? -3.903 -4.895 -18.142 1.00 83.44 177 ALA A N 1
ATOM 1361 C CA . ALA A 1 177 ? -4.576 -6.133 -18.550 1.00 83.44 177 ALA A CA 1
ATOM 1362 C C . ALA A 1 177 ? -4.115 -7.401 -17.790 1.00 83.44 177 ALA A C 1
ATOM 1364 O O . ALA A 1 177 ? -4.171 -8.498 -18.334 1.00 83.44 177 ALA A O 1
ATOM 1365 N N . GLY A 1 178 ? -3.701 -7.256 -16.524 1.00 81.62 178 GLY A N 1
ATOM 1366 C CA . GLY A 1 178 ? -3.208 -8.363 -15.699 1.00 81.62 178 GLY A CA 1
ATOM 1367 C C . GLY A 1 178 ? -1.693 -8.560 -15.747 1.00 81.62 178 GLY A C 1
ATOM 1368 O O . GLY A 1 178 ? -1.176 -9.326 -14.941 1.00 81.62 178 GLY A O 1
ATOM 1369 N N . GLU A 1 179 ? -0.986 -7.835 -16.612 1.00 85.06 179 GLU A N 1
ATOM 1370 C CA . GLU A 1 179 ? 0.476 -7.821 -16.669 1.00 85.06 179 GLU A CA 1
ATOM 1371 C C . GLU A 1 179 ? 1.023 -6.652 -15.839 1.00 85.06 179 GLU A C 1
ATOM 1373 O O . GLU A 1 179 ? 0.464 -5.545 -15.829 1.00 85.06 179 GLU A O 1
ATOM 1378 N N . LEU A 1 180 ? 2.141 -6.870 -15.143 1.00 87.25 180 LEU A N 1
ATOM 1379 C CA . LEU A 1 180 ? 2.818 -5.810 -14.404 1.00 87.25 180 LEU A CA 1
ATOM 1380 C C . LEU A 1 180 ? 3.810 -5.104 -15.329 1.00 87.25 180 LEU A C 1
ATOM 1382 O O . LEU A 1 180 ? 4.843 -5.659 -15.691 1.00 87.25 180 LEU A O 1
ATOM 1386 N N . LEU A 1 181 ? 3.543 -3.846 -15.670 1.00 87.44 181 LEU A N 1
ATOM 1387 C CA . LEU A 1 181 ? 4.470 -3.035 -16.449 1.00 87.44 181 LEU A CA 1
ATOM 1388 C C . LEU A 1 181 ? 5.295 -2.123 -15.541 1.00 87.44 181 LEU A C 1
ATOM 1390 O O . LEU A 1 181 ? 4.751 -1.377 -14.722 1.00 87.44 181 LEU A O 1
ATOM 1394 N N . LEU A 1 182 ? 6.610 -2.115 -15.746 1.00 87.06 182 LEU A N 1
ATOM 1395 C CA . LEU A 1 182 ? 7.505 -1.098 -15.206 1.00 87.06 182 LEU A CA 1
ATOM 1396 C C . LEU A 1 182 ? 7.845 -0.097 -16.300 1.00 87.06 182 LEU A C 1
ATOM 1398 O O . LEU A 1 182 ? 8.455 -0.445 -17.310 1.00 87.06 182 LEU A O 1
ATOM 1402 N N . VAL A 1 183 ? 7.491 1.161 -16.074 1.00 86.31 183 VAL A N 1
ATOM 1403 C CA . VAL A 1 183 ? 7.869 2.275 -16.938 1.00 86.31 183 VAL A CA 1
ATOM 1404 C C . VAL A 1 183 ? 9.024 3.013 -16.282 1.00 86.31 183 VAL A C 1
ATOM 1406 O O . VAL A 1 183 ? 8.838 3.712 -15.287 1.00 86.31 183 VAL A O 1
ATOM 1409 N N . HIS A 1 184 ? 10.218 2.874 -16.852 1.00 85.25 184 HIS A N 1
ATOM 1410 C CA . HIS A 1 184 ? 11.407 3.622 -16.452 1.00 85.25 184 HIS A CA 1
ATOM 1411 C C . HIS A 1 184 ? 11.596 4.804 -17.394 1.00 85.25 184 HIS A C 1
ATOM 1413 O O . HIS A 1 184 ? 11.819 4.637 -18.592 1.00 85.25 184 HIS A O 1
ATOM 1419 N N . ARG A 1 185 ? 11.495 6.014 -16.849 1.00 81.38 185 ARG A N 1
ATOM 1420 C CA . ARG A 1 185 ? 11.775 7.263 -17.556 1.00 81.38 185 ARG A CA 1
ATOM 1421 C C . ARG A 1 185 ? 13.117 7.787 -17.099 1.00 81.38 185 ARG A C 1
ATOM 1423 O O . ARG A 1 185 ? 13.266 8.240 -15.961 1.00 81.38 185 ARG A O 1
ATOM 1430 N N . ARG A 1 186 ? 14.077 7.739 -18.013 1.00 79.69 186 ARG A N 1
ATOM 1431 C CA . ARG A 1 186 ? 15.435 8.186 -17.751 1.00 79.69 186 ARG A CA 1
ATOM 1432 C C . ARG A 1 186 ? 15.590 9.647 -18.125 1.00 79.69 186 ARG A C 1
ATOM 1434 O O . ARG A 1 186 ? 15.209 10.057 -19.226 1.00 79.69 186 ARG A O 1
ATOM 1441 N N . PHE A 1 187 ? 16.204 10.415 -17.235 1.00 68.50 187 PHE A N 1
ATOM 1442 C CA . PHE A 1 187 ? 16.653 11.752 -17.588 1.00 68.50 187 PHE A CA 1
ATOM 1443 C C . PHE A 1 187 ? 17.956 11.637 -18.387 1.00 68.50 187 PHE A C 1
ATOM 1445 O O . PHE A 1 187 ? 19.025 11.388 -17.826 1.00 68.50 187 PHE A O 1
ATOM 1452 N N . SER A 1 188 ? 17.884 11.782 -19.713 1.00 60.47 188 SER A N 1
ATOM 1453 C CA . SER A 1 188 ? 19.085 11.818 -20.547 1.00 60.47 188 SER A CA 1
ATOM 1454 C C . S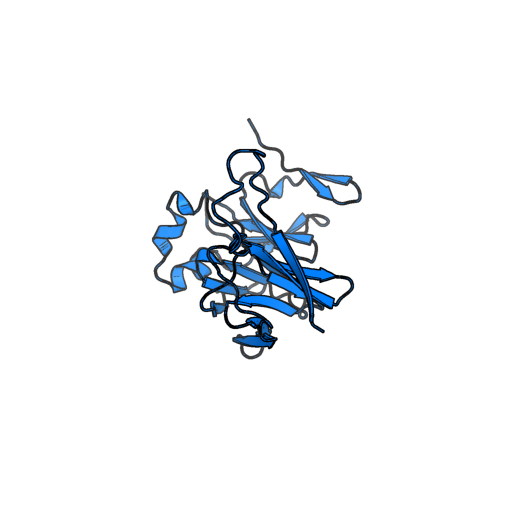ER A 1 188 ? 19.616 13.248 -20.591 1.00 60.47 188 SER A C 1
ATOM 1456 O O . SER A 1 188 ? 19.049 14.117 -21.254 1.00 60.47 188 SER A O 1
ATOM 1458 N N . ARG A 1 189 ? 20.737 13.517 -19.910 1.00 50.34 189 ARG A N 1
ATOM 1459 C CA . ARG A 1 189 ? 21.583 14.636 -20.338 1.00 50.34 189 ARG A CA 1
ATOM 1460 C C . ARG A 1 189 ? 22.227 14.187 -21.640 1.00 50.34 189 ARG A C 1
ATOM 1462 O O . ARG A 1 189 ? 23.117 13.343 -21.600 1.00 50.34 189 ARG A O 1
ATOM 1469 N N . HIS A 1 190 ? 21.779 14.730 -22.770 1.00 44.91 190 HIS A N 1
ATOM 1470 C CA . HIS A 1 190 ? 22.521 14.623 -24.022 1.00 44.91 190 HIS A CA 1
ATOM 1471 C C . HIS A 1 190 ? 23.956 15.089 -23.749 1.00 44.91 190 HIS A C 1
ATOM 1473 O O . HIS A 1 190 ? 24.218 16.279 -23.563 1.00 44.91 190 HIS A O 1
ATOM 1479 N N . HIS A 1 191 ? 24.889 14.144 -23.642 1.00 44.41 191 HIS A N 1
ATOM 1480 C CA . HIS A 1 191 ? 26.298 14.467 -23.713 1.00 44.41 191 HIS A CA 1
ATOM 1481 C C . HIS A 1 191 ? 26.616 14.527 -25.201 1.00 44.41 191 HIS A C 1
ATOM 1483 O O . HIS A 1 191 ? 27.005 13.535 -25.811 1.00 44.41 191 HIS A O 1
ATOM 1489 N N . ASP A 1 192 ? 26.346 15.686 -25.802 1.00 39.72 192 ASP A N 1
ATOM 1490 C CA . ASP A 1 192 ? 26.794 15.981 -27.157 1.00 39.72 192 ASP A CA 1
ATOM 1491 C C . ASP A 1 192 ? 28.324 16.024 -27.145 1.00 39.72 192 ASP A C 1
ATOM 1493 O O . ASP A 1 192 ? 28.942 17.070 -26.951 1.00 39.72 192 ASP A O 1
ATOM 1497 N N . ASN A 1 193 ? 28.940 14.866 -27.354 1.00 40.34 193 ASN A N 1
ATOM 1498 C CA . ASN A 1 193 ? 30.373 14.717 -27.578 1.00 40.34 193 ASN A CA 1
ATOM 1499 C C . ASN A 1 193 ? 30.766 15.092 -29.017 1.00 40.34 193 ASN A C 1
ATOM 1501 O O . ASN A 1 193 ? 31.686 14.504 -29.572 1.00 40.34 193 ASN A O 1
ATOM 1505 N N . ASN A 1 194 ? 30.101 16.073 -29.637 1.00 41.12 194 ASN A N 1
ATOM 1506 C CA . ASN A 1 194 ? 30.484 16.539 -30.967 1.00 41.12 194 ASN A CA 1
ATOM 1507 C C . ASN A 1 194 ? 30.513 18.068 -31.083 1.00 41.12 194 ASN A C 1
ATOM 1509 O O . ASN A 1 194 ? 29.494 18.750 -31.091 1.00 41.12 194 ASN A O 1
ATOM 1513 N N . ASN A 1 195 ? 31.746 18.553 -31.244 1.00 41.72 195 ASN A N 1
ATOM 1514 C CA . ASN A 1 195 ? 32.174 19.843 -31.775 1.00 41.72 195 ASN A CA 1
ATOM 1515 C C . ASN A 1 195 ? 31.650 21.118 -31.100 1.00 41.72 195 ASN A C 1
ATOM 1517 O O . ASN A 1 195 ? 30.626 21.701 -31.454 1.00 41.72 195 ASN A O 1
ATOM 1521 N N . MET A 1 196 ? 32.532 21.674 -30.266 1.00 40.41 196 MET A N 1
ATOM 1522 C CA . MET A 1 196 ? 32.518 23.028 -29.700 1.00 40.41 196 MET A CA 1
ATOM 1523 C C . MET A 1 196 ? 32.524 24.169 -30.754 1.00 40.41 196 MET A C 1
ATOM 1525 O O . MET A 1 196 ? 32.680 25.330 -30.392 1.00 40.41 196 MET A O 1
ATOM 1529 N N . ALA A 1 197 ? 32.339 23.874 -32.046 1.00 42.16 197 ALA A N 1
ATOM 1530 C CA . ALA A 1 197 ? 32.431 24.838 -33.143 1.00 42.16 197 ALA A CA 1
ATOM 1531 C C . ALA A 1 197 ? 31.077 25.387 -33.644 1.00 42.16 197 ALA A C 1
ATOM 1533 O O . ALA A 1 197 ? 31.068 26.440 -34.269 1.00 42.16 197 ALA A O 1
ATOM 1534 N N . ASN A 1 198 ? 29.932 24.750 -33.351 1.00 38.59 198 ASN A N 1
ATOM 1535 C CA . ASN A 1 198 ? 28.639 25.151 -33.949 1.00 38.59 198 ASN A CA 1
ATOM 1536 C C . ASN A 1 198 ? 27.624 25.811 -32.995 1.00 38.59 198 ASN A C 1
ATOM 1538 O O . ASN A 1 198 ? 26.505 26.132 -33.392 1.00 38.59 198 ASN A O 1
ATOM 1542 N N . ARG A 1 199 ? 28.000 26.094 -31.741 1.00 40.31 199 ARG A N 1
ATOM 1543 C CA . ARG A 1 199 ? 27.080 26.622 -30.707 1.00 40.31 199 ARG A CA 1
ATOM 1544 C C . ARG A 1 199 ? 26.708 28.109 -30.820 1.00 40.31 199 ARG A C 1
ATOM 1546 O O . ARG A 1 199 ? 26.173 28.665 -29.868 1.00 40.31 199 ARG A O 1
ATOM 1553 N N . ARG A 1 200 ? 26.950 28.770 -31.956 1.00 37.69 200 ARG A N 1
ATOM 1554 C CA . ARG A 1 200 ? 26.502 30.163 -32.165 1.00 37.69 200 ARG A CA 1
ATOM 1555 C C . ARG A 1 200 ? 25.313 30.331 -33.112 1.00 37.69 200 ARG A C 1
ATOM 1557 O O . ARG A 1 200 ? 24.872 31.461 -33.266 1.00 37.69 200 ARG A O 1
ATOM 1564 N N . ALA A 1 201 ? 24.767 29.264 -33.701 1.00 38.56 201 ALA A N 1
ATOM 1565 C CA . ALA A 1 201 ? 23.749 29.428 -34.745 1.00 38.56 201 ALA A CA 1
ATOM 1566 C C . ALA A 1 201 ? 22.314 29.003 -34.385 1.00 38.56 201 ALA A C 1
ATOM 1568 O O . ALA A 1 201 ? 21.392 29.533 -34.991 1.00 38.56 201 ALA A O 1
ATOM 1569 N N . LEU A 1 202 ? 22.066 28.103 -33.427 1.00 32.66 202 LEU A N 1
ATOM 1570 C CA . LEU A 1 202 ? 20.702 27.612 -33.171 1.00 32.66 202 LEU A CA 1
ATOM 1571 C C . LEU A 1 202 ? 20.455 27.429 -31.670 1.00 32.66 202 LEU A C 1
ATOM 1573 O O . LEU A 1 202 ? 21.018 26.546 -31.026 1.00 32.66 202 LEU A O 1
ATOM 1577 N N . GLY A 1 203 ? 19.618 28.300 -31.108 1.00 38.88 203 GLY A N 1
ATOM 1578 C CA . GLY A 1 203 ? 19.089 28.149 -29.761 1.00 38.88 203 GLY A CA 1
ATOM 1579 C C . GLY A 1 203 ? 18.069 27.018 -29.719 1.00 38.88 203 GLY A C 1
ATOM 1580 O O . GLY A 1 203 ? 16.939 27.197 -30.153 1.00 38.88 203 GLY A O 1
ATOM 1581 N N . SER A 1 204 ? 18.456 25.866 -29.176 1.00 36.16 204 SER A N 1
ATOM 1582 C CA . SER A 1 204 ? 17.518 24.825 -28.742 1.00 36.16 204 SER A CA 1
ATOM 1583 C C . SER A 1 204 ? 18.226 23.810 -27.840 1.00 36.16 204 SER A C 1
ATOM 1585 O O . SER A 1 204 ? 18.910 22.910 -28.322 1.00 36.16 204 SER A O 1
ATOM 1587 N N . ASN A 1 205 ? 18.050 23.936 -26.522 1.00 33.62 205 ASN A N 1
ATOM 1588 C CA . ASN A 1 205 ? 18.334 22.855 -25.576 1.00 33.62 205 ASN A CA 1
ATOM 1589 C C . ASN A 1 205 ? 17.238 21.788 -25.729 1.00 33.62 205 ASN A C 1
ATOM 1591 O O . ASN A 1 205 ? 16.182 21.903 -25.110 1.00 33.62 205 ASN A O 1
ATOM 1595 N N . MET A 1 206 ? 17.462 20.755 -26.542 1.00 36.53 206 MET A N 1
ATOM 1596 C CA . MET A 1 206 ? 16.584 19.581 -26.549 1.00 36.53 206 MET A CA 1
ATOM 1597 C C . MET A 1 206 ? 16.994 18.625 -25.418 1.00 36.53 206 MET A C 1
ATOM 1599 O O . MET A 1 206 ? 17.937 17.852 -25.544 1.00 36.53 206 MET A O 1
ATOM 1603 N N . CYS A 1 207 ? 16.287 18.699 -24.285 1.00 39.31 207 CYS A N 1
ATOM 1604 C CA . CYS A 1 207 ? 16.272 17.630 -23.281 1.00 39.31 207 CYS A CA 1
ATOM 1605 C C . CYS A 1 207 ? 15.366 16.496 -23.779 1.00 39.31 207 CYS A C 1
ATOM 1607 O O . CYS A 1 207 ? 14.193 16.733 -24.058 1.00 39.31 207 CYS A O 1
ATOM 1609 N N . GLY A 1 208 ? 15.895 15.275 -23.871 1.00 44.69 208 GLY A N 1
ATOM 1610 C CA . GLY A 1 208 ? 15.127 14.086 -24.242 1.00 44.69 208 GLY A CA 1
ATOM 1611 C C . GLY A 1 208 ? 14.851 13.192 -23.033 1.00 44.69 208 GLY A C 1
ATOM 1612 O O . GLY A 1 208 ? 15.758 12.902 -22.254 1.00 44.69 208 GLY A O 1
ATOM 1613 N N . TYR A 1 209 ? 13.611 12.723 -22.896 1.00 48.34 209 TYR A N 1
ATOM 1614 C CA . TYR A 1 209 ? 13.265 11.616 -22.004 1.00 48.34 209 TYR A CA 1
ATOM 1615 C C . TYR A 1 209 ? 13.204 10.333 -22.825 1.00 48.34 209 TYR A C 1
ATOM 1617 O O . TYR A 1 209 ? 12.515 10.286 -23.843 1.00 48.34 209 TYR A O 1
ATOM 1625 N N . MET A 1 210 ? 13.896 9.290 -22.374 1.00 49.09 210 MET A N 1
ATOM 1626 C CA . MET A 1 210 ? 13.719 7.944 -22.916 1.00 49.09 210 MET A CA 1
ATOM 1627 C C . MET A 1 210 ? 12.843 7.167 -21.935 1.00 49.09 210 MET A C 1
ATOM 1629 O O . MET A 1 210 ? 13.167 7.096 -20.747 1.00 49.09 210 MET A O 1
ATOM 1633 N N . ALA A 1 211 ? 11.712 6.649 -22.413 1.00 54.78 211 ALA A N 1
ATOM 1634 C CA . ALA A 1 211 ? 10.822 5.802 -21.631 1.00 54.78 211 ALA A CA 1
ATOM 1635 C C . ALA A 1 211 ? 10.966 4.357 -22.110 1.00 54.78 211 ALA A C 1
ATOM 1637 O O . ALA A 1 211 ? 10.758 4.076 -23.289 1.00 54.78 211 ALA A O 1
ATOM 1638 N N . THR A 1 212 ? 11.297 3.457 -21.192 1.00 61.25 212 THR A N 1
ATOM 1639 C CA . THR A 1 212 ? 11.321 2.015 -21.439 1.00 61.25 212 THR A CA 1
ATOM 1640 C C . THR A 1 212 ? 10.188 1.395 -20.639 1.00 61.25 212 THR A C 1
ATOM 1642 O O . THR A 1 212 ? 10.132 1.578 -19.423 1.00 61.25 212 THR A O 1
ATOM 1645 N N . ALA A 1 213 ? 9.278 0.692 -21.312 1.00 57.69 213 ALA A N 1
ATOM 1646 C CA . ALA A 1 213 ? 8.260 -0.126 -20.666 1.00 57.69 213 ALA A CA 1
ATOM 1647 C C . ALA A 1 213 ? 8.707 -1.588 -20.705 1.00 57.69 213 ALA A C 1
ATOM 1649 O O . ALA A 1 213 ? 9.153 -2.075 -21.744 1.00 57.69 213 ALA A O 1
ATOM 1650 N N . LEU A 1 214 ? 8.612 -2.266 -19.570 1.00 61.69 214 LEU A N 1
ATOM 1651 C CA . LEU A 1 214 ? 8.972 -3.671 -19.422 1.00 61.69 214 LEU A CA 1
ATOM 1652 C C . LEU A 1 214 ? 7.785 -4.406 -18.831 1.00 61.69 214 LEU A C 1
ATOM 1654 O O . LEU A 1 214 ? 7.306 -4.003 -17.773 1.00 61.69 214 LEU A O 1
ATOM 1658 N N . ALA A 1 215 ? 7.333 -5.454 -19.511 1.00 54.66 215 ALA A N 1
ATOM 1659 C CA . ALA A 1 215 ? 6.308 -6.344 -18.997 1.00 54.66 215 ALA A CA 1
ATOM 1660 C C . ALA A 1 215 ? 6.937 -7.426 -18.121 1.00 54.66 215 ALA A C 1
ATOM 1662 O O . ALA A 1 215 ? 7.948 -8.031 -18.486 1.00 54.66 215 ALA A O 1
ATOM 1663 N N . PHE A 1 216 ? 6.337 -7.635 -16.959 1.00 50.34 216 PHE A N 1
ATOM 1664 C CA . PHE A 1 216 ? 6.656 -8.691 -16.021 1.00 50.34 216 PHE A CA 1
ATOM 1665 C C . PHE A 1 216 ? 5.366 -9.462 -15.744 1.00 50.34 216 PHE A C 1
ATOM 1667 O O . PHE A 1 216 ? 4.372 -8.846 -15.354 1.00 50.34 216 PHE A O 1
ATOM 1674 N N . LEU A 1 217 ? 5.461 -10.792 -15.870 1.00 52.16 217 LEU A N 1
ATOM 1675 C CA . LEU A 1 217 ? 4.385 -11.789 -15.747 1.00 52.16 217 LEU A CA 1
ATOM 1676 C C . LEU A 1 217 ? 3.525 -11.917 -17.004 1.00 52.16 217 LEU A C 1
ATOM 1678 O O . LEU A 1 217 ? 2.769 -10.971 -17.296 1.00 52.16 217 LEU A O 1
#

Radius of gyration: 20.39 Å; chains: 1; bounding box: 54×46×52 Å

InterPro domains:
  IPR005174 KIB1-4, beta-propeller [PF03478] (13-192)

Foldseek 3Di:
DFDFDWDDDPVGTQTQCVCRQWDFLEQAPVRWTWIANPDVFQWIWIADSVVRDTFTWAGVCLACVVPVNNVCCVDVCVVVPGSFLHWYAAPVNFWIWGHRVVSQWIWITGRPDNHTDIDGDPAFARNAWDDAPRWIWGDGQQAIWTFDVVPTDTDHQGGDPDGADSVFKHWHWDQDPRWTKIKIKGFDPPPPPDDPPPVPPDDDDDGDIDIDIDTDD

Secondary structure (DSSP, 8-state):
-----EEEETTEEEE-GGGTT-EEEEE-TTSPEEEE-TTT---EEEE-TTT--EEEE--HHHHHGGGT-HHHHTSTTHHHH-S-SEEEE-TTS--EEEEETTTTEEEEE-TT-SS-EEEE-SSEEEEEEEEETTEEEEEETTEEEEEEETTEEEEEEE--SS---TTT-EEEEEEETTEEEEEEEEEE-----S-TTSTTS------EEEEEEEEE-